Protein AF-A0AAE3R8H2-F1 (afdb_monomer_lite)

Foldseek 3Di:
DDPDDDPDPLVPDPCVPPALDPDHDLLAFPVLRSVLVVLLVVLQVCQPVVNDPLNVDDQPPQDPCQLFWLDGDAFAADFPDPPDVVLVDFDWIFTQDPVQRVDPVSSVVLSVQCVVCLVCVVPPVVVNCVSCPVRDDPRRNPIDRPPDRPDDDDDDPDALVVLVVQLVVLVVVVVVLCVDPVSVVLVVVCSVQVSPPCSPVSCVVVVPDDDPVSVVSVVCCVVRRVVSNSVSSSVNSCCVSPVPDDPDVVVCVSSRHHYDPVRD

Secondary structure (DSSP, 8-state):
----S----TTS---SS--SSSS--TTS-HHHHHHHHHHHHHHHHHGGGT--GGGG----------S-BSSPPPPPEE-S-TT-HHHH---EE-BPPHHHHT-HHHHHHHHHHHHHHTTHHHH-HHHHHHHHGGG--TTTTS-EE--------------HHHHHHHHHHHHHHHHHHHHSHHHHHHHHHHHHHTSSTTHHHHHHHHT----HHHHHHHHHHIIIIIHHHHHHHHHHHHHHH-TT----HHHHHHTT-EE-TTT-

Sequence (264 aa):
MSRVIAEVDLKTIDYKTAIPYKRKIQFLNKYESTNILLYGEYLRCLNPEKKSILDKYEKIEKKEDFYRFVYEGSSPKFHQSKDCEFLHSDYKNYKIPEKYRNDKNLTMKYRQLFKANVHLIDTNLELFKYKMGDFYDEDAIKPLHGGKNSGIIDIYNLSFQETENAINTILERYYALRINPLTRSYLDLFERFYSATNALKSLAHERVYLNREQNIFIEDFFTNIKSPIKKMLLSRQRMLFNPDLSFHDSVLLELGFSPCSKCF

Structure (mmCIF, N/CA/C/O backbone):
data_AF-A0AAE3R8H2-F1
#
_entry.id   AF-A0AAE3R8H2-F1
#
loop_
_atom_site.group_PDB
_atom_site.id
_atom_site.type_symbol
_atom_site.label_atom_id
_atom_site.label_alt_id
_atom_site.label_comp_id
_atom_site.label_asym_id
_atom_site.label_entity_id
_atom_site.label_seq_id
_atom_site.pdbx_PDB_ins_code
_atom_site.Cartn_x
_atom_site.Cartn_y
_atom_site.Cartn_z
_atom_site.occupancy
_atom_site.B_iso_or_equiv
_atom_site.auth_seq_id
_atom_site.auth_comp_id
_atom_site.auth_asym_id
_atom_site.auth_atom_id
_atom_site.pdbx_PDB_model_num
ATOM 1 N N . MET A 1 1 ? 7.923 -18.161 21.642 1.00 37.12 1 MET A N 1
ATOM 2 C CA . MET A 1 1 ? 9.202 -18.394 20.942 1.00 37.12 1 MET A CA 1
ATOM 3 C C . MET A 1 1 ? 8.897 -19.233 19.717 1.00 37.12 1 MET A C 1
ATOM 5 O O . MET A 1 1 ? 8.657 -20.416 19.884 1.00 37.12 1 MET A O 1
ATOM 9 N N . SER A 1 2 ? 8.918 -18.614 18.539 1.00 24.73 2 SER A N 1
ATOM 10 C CA . SER A 1 2 ? 9.025 -19.271 17.229 1.00 24.73 2 SER A CA 1
ATOM 11 C C . SER A 1 2 ? 9.763 -18.254 16.362 1.00 24.73 2 SER A C 1
ATOM 13 O O . SER A 1 2 ? 9.195 -17.255 15.933 1.00 24.73 2 SER A O 1
ATOM 15 N N . ARG A 1 3 ? 11.092 -18.367 16.302 1.00 26.92 3 ARG A N 1
ATOM 16 C CA . ARG A 1 3 ? 11.941 -17.457 15.526 1.00 26.92 3 ARG A CA 1
ATOM 17 C C . ARG A 1 3 ? 12.064 -18.045 14.124 1.00 26.92 3 ARG A C 1
ATOM 19 O O . ARG A 1 3 ? 12.471 -19.191 14.005 1.00 26.92 3 ARG A O 1
ATOM 26 N N . VAL A 1 4 ? 11.670 -17.243 13.132 1.00 28.94 4 VAL A N 1
ATOM 27 C CA . VAL A 1 4 ? 11.940 -17.326 11.684 1.00 28.94 4 VAL A CA 1
ATOM 28 C C . VAL A 1 4 ? 12.626 -18.625 11.239 1.00 28.94 4 VAL A C 1
ATOM 30 O O . VAL A 1 4 ? 13.827 -18.808 11.431 1.00 28.94 4 VAL A O 1
ATOM 33 N N . ILE A 1 5 ? 11.856 -19.513 10.608 1.00 32.81 5 ILE A N 1
ATOM 34 C CA . ILE A 1 5 ? 12.364 -20.748 10.008 1.00 32.81 5 ILE A CA 1
ATOM 35 C C . ILE A 1 5 ? 12.908 -20.407 8.613 1.00 32.81 5 ILE A C 1
ATOM 37 O O . ILE A 1 5 ? 12.145 -20.060 7.714 1.00 32.81 5 ILE A O 1
ATOM 41 N N . ALA A 1 6 ? 14.227 -20.558 8.471 1.00 32.06 6 ALA A N 1
ATOM 42 C CA . ALA A 1 6 ? 15.092 -20.302 7.313 1.00 32.06 6 ALA A CA 1
ATOM 43 C C . ALA A 1 6 ? 15.686 -18.881 7.215 1.00 32.06 6 ALA A C 1
ATOM 45 O O . ALA A 1 6 ? 15.143 -17.977 6.584 1.00 32.06 6 ALA A O 1
ATOM 46 N N . GLU A 1 7 ? 16.894 -18.735 7.764 1.00 36.12 7 GLU A N 1
ATOM 47 C CA . GLU A 1 7 ? 17.883 -17.786 7.256 1.00 36.12 7 GLU A CA 1
ATOM 48 C C . GLU A 1 7 ? 18.436 -18.368 5.945 1.00 36.12 7 GLU A C 1
ATOM 50 O O . GLU A 1 7 ? 19.204 -19.328 5.946 1.00 36.12 7 GLU A O 1
ATOM 55 N N . VAL A 1 8 ? 17.979 -17.851 4.801 1.00 37.78 8 VAL A N 1
ATOM 56 C CA . VAL A 1 8 ? 18.628 -18.151 3.519 1.00 37.78 8 VAL A CA 1
ATOM 57 C C . VAL A 1 8 ? 19.938 -17.374 3.513 1.00 37.78 8 VAL A C 1
ATOM 59 O O . VAL A 1 8 ? 19.907 -16.143 3.534 1.00 37.78 8 VAL A O 1
ATOM 62 N N . ASP A 1 9 ? 21.082 -18.060 3.478 1.00 40.72 9 ASP A N 1
ATOM 63 C CA . ASP A 1 9 ? 22.371 -17.388 3.302 1.00 40.72 9 ASP A CA 1
ATOM 64 C C . ASP A 1 9 ? 22.475 -16.846 1.869 1.00 40.72 9 ASP A C 1
ATOM 66 O O . ASP A 1 9 ? 22.980 -17.489 0.943 1.00 40.72 9 ASP A O 1
ATOM 70 N N . LEU A 1 10 ? 21.969 -15.623 1.697 1.00 43.12 10 LEU A N 1
ATOM 71 C CA . LEU A 1 10 ? 21.938 -14.873 0.443 1.00 43.12 10 LEU A CA 1
ATOM 72 C C . LEU A 1 10 ? 23.336 -14.663 -0.162 1.00 43.12 10 LEU A C 1
ATOM 74 O O . LEU A 1 10 ? 23.432 -14.274 -1.327 1.00 43.12 10 LEU A O 1
ATOM 78 N N . LYS A 1 11 ? 24.415 -14.890 0.604 1.00 42.03 11 LYS A N 1
ATOM 79 C CA . LYS A 1 11 ? 25.802 -14.737 0.140 1.00 42.03 11 LYS A CA 1
ATOM 80 C C . LYS A 1 11 ? 26.271 -15.907 -0.722 1.00 42.03 11 LYS A C 1
ATOM 82 O O . LYS A 1 11 ? 27.259 -15.754 -1.436 1.00 42.03 11 LYS A O 1
ATOM 87 N N . THR A 1 12 ? 25.582 -17.047 -0.664 1.00 39.75 12 THR A N 1
ATOM 88 C CA . THR A 1 12 ? 25.973 -18.271 -1.384 1.00 39.75 12 THR A CA 1
ATOM 89 C C . THR A 1 12 ? 25.441 -18.343 -2.815 1.00 39.75 12 THR A C 1
ATOM 91 O O . THR A 1 12 ? 25.927 -19.151 -3.603 1.00 39.75 12 THR A O 1
ATOM 94 N N . ILE A 1 13 ? 24.477 -17.493 -3.186 1.00 46.22 13 ILE A N 1
ATOM 95 C CA . ILE A 1 13 ? 23.862 -17.541 -4.514 1.00 46.22 13 ILE A CA 1
ATOM 96 C C . ILE A 1 13 ? 24.542 -16.527 -5.440 1.00 46.22 13 ILE A C 1
ATOM 98 O O . ILE A 1 13 ? 24.376 -15.310 -5.301 1.00 46.22 13 ILE A O 1
ATOM 102 N N . ASP A 1 14 ? 25.322 -17.030 -6.401 1.00 48.41 14 ASP A N 1
ATOM 103 C CA . ASP A 1 14 ? 26.023 -16.204 -7.385 1.00 48.41 14 ASP A CA 1
ATOM 104 C C . ASP A 1 14 ? 25.066 -15.667 -8.463 1.00 48.41 14 ASP A C 1
ATOM 106 O O . ASP A 1 14 ? 24.961 -16.180 -9.575 1.00 48.41 14 ASP A O 1
ATOM 110 N N . TYR A 1 15 ? 24.353 -14.588 -8.136 1.00 53.44 15 TYR A N 1
ATOM 111 C CA . TYR A 1 15 ? 23.498 -13.865 -9.084 1.00 53.44 15 TYR A CA 1
ATOM 112 C C . TYR A 1 15 ? 24.264 -12.896 -9.997 1.00 53.44 15 TYR A C 1
ATOM 114 O O . TYR A 1 15 ? 23.633 -12.040 -10.621 1.00 53.44 15 TYR A O 1
ATOM 122 N N . LYS A 1 16 ? 25.605 -12.943 -10.080 1.00 50.81 16 LYS A N 1
ATOM 123 C CA . LYS A 1 16 ? 26.375 -11.918 -10.818 1.00 50.81 16 LYS A CA 1
ATOM 124 C C . LYS A 1 16 ? 25.973 -11.784 -12.293 1.00 50.81 16 LYS A C 1
ATOM 126 O O . LYS A 1 16 ? 26.160 -10.707 -12.855 1.00 50.81 16 LYS A O 1
ATOM 131 N N . THR A 1 17 ? 25.392 -12.824 -12.894 1.00 54.34 17 THR A N 1
ATOM 132 C CA . THR A 1 17 ? 24.953 -12.848 -14.301 1.00 54.34 17 THR A CA 1
ATOM 133 C C . THR A 1 17 ? 23.450 -13.076 -14.492 1.00 54.34 17 THR A C 1
ATOM 135 O O . THR A 1 17 ? 22.951 -12.932 -15.608 1.00 54.34 17 THR A O 1
ATOM 138 N N . ALA A 1 18 ? 22.706 -13.392 -13.428 1.00 65.62 18 ALA A N 1
ATOM 139 C CA . ALA A 1 18 ? 21.282 -13.687 -13.520 1.00 65.62 18 ALA A CA 1
ATOM 140 C C . ALA A 1 18 ? 20.465 -12.401 -13.711 1.00 65.62 18 ALA A C 1
ATOM 142 O O . ALA A 1 18 ? 20.601 -11.429 -12.965 1.00 65.62 18 ALA A O 1
ATOM 143 N N . ILE A 1 19 ? 19.585 -12.406 -14.711 1.00 75.06 19 ILE A N 1
ATOM 144 C CA . ILE A 1 19 ? 18.643 -11.319 -14.982 1.00 75.06 19 ILE A CA 1
ATOM 145 C C . ILE A 1 19 ? 17.213 -11.803 -14.714 1.00 75.06 19 ILE A C 1
ATOM 147 O O . ILE A 1 19 ? 16.865 -12.921 -15.088 1.00 75.06 19 ILE A O 1
ATOM 151 N N . PRO A 1 20 ? 16.352 -10.979 -14.088 1.00 80.25 20 PRO A N 1
ATOM 152 C CA . PRO A 1 20 ? 14.999 -11.393 -13.698 1.00 80.25 20 PRO A CA 1
ATOM 153 C C . PRO A 1 20 ? 14.049 -11.605 -14.890 1.00 80.25 20 PRO A C 1
ATOM 155 O O . PRO A 1 20 ? 12.921 -12.064 -14.710 1.00 80.25 20 PRO A O 1
ATOM 158 N N . TYR A 1 21 ? 14.482 -11.246 -16.102 1.00 87.81 21 TYR A N 1
ATOM 159 C CA . TYR A 1 21 ? 13.694 -11.294 -17.328 1.00 87.81 21 TYR A CA 1
ATOM 160 C C . TYR A 1 21 ? 14.565 -11.628 -18.544 1.00 87.81 21 TYR A C 1
ATOM 162 O O . TYR A 1 21 ? 15.787 -11.598 -18.448 1.00 87.81 21 TYR A O 1
ATOM 170 N N . LYS A 1 22 ? 13.941 -11.872 -19.707 1.00 87.00 22 LYS A N 1
ATOM 171 C CA . LYS A 1 22 ? 14.598 -12.230 -20.986 1.00 87.00 22 LYS A CA 1
ATOM 172 C C . LYS A 1 22 ? 15.730 -11.275 -21.407 1.00 87.00 22 LYS A C 1
ATOM 174 O O . LYS A 1 22 ? 16.593 -11.650 -22.189 1.00 87.00 22 LYS A O 1
ATOM 179 N N . ARG A 1 23 ? 15.714 -10.035 -20.907 1.00 87.06 23 ARG A N 1
ATOM 180 C CA . ARG A 1 23 ? 16.728 -8.997 -21.134 1.00 87.06 23 ARG A CA 1
ATOM 181 C C . ARG A 1 23 ? 16.954 -8.170 -19.870 1.00 87.06 23 ARG A C 1
ATOM 183 O O . ARG A 1 23 ? 16.063 -8.064 -19.027 1.00 87.06 23 ARG A O 1
ATOM 190 N N . LYS A 1 24 ? 18.130 -7.543 -19.762 1.00 85.62 24 LYS A N 1
ATOM 191 C CA . LYS A 1 24 ? 18.456 -6.614 -18.671 1.00 85.62 24 LYS A CA 1
ATOM 192 C C . LYS A 1 24 ? 17.519 -5.402 -18.705 1.00 85.62 24 LYS A C 1
ATOM 194 O O . LYS A 1 24 ? 17.418 -4.722 -19.724 1.00 85.62 24 LYS A O 1
ATOM 199 N N . ILE A 1 25 ? 16.883 -5.108 -17.574 1.00 89.19 25 ILE A N 1
ATOM 200 C CA . ILE A 1 25 ? 16.027 -3.931 -17.391 1.00 89.19 25 ILE A CA 1
ATOM 201 C C . ILE A 1 25 ? 16.858 -2.855 -16.691 1.00 89.19 25 ILE A C 1
ATOM 203 O O . ILE A 1 25 ? 17.244 -3.023 -15.538 1.00 89.19 25 ILE A O 1
ATOM 207 N N . GLN A 1 26 ? 17.175 -1.776 -17.409 1.00 84.81 26 GLN A N 1
ATOM 208 C CA . GLN A 1 26 ? 18.201 -0.801 -17.010 1.00 84.81 26 GLN A CA 1
ATOM 209 C C . GLN A 1 26 ? 17.870 -0.047 -15.713 1.00 84.81 26 GLN A C 1
ATOM 211 O O . GLN A 1 26 ? 18.759 0.175 -14.898 1.00 84.81 26 GLN A O 1
ATOM 216 N N . PHE A 1 27 ? 16.597 0.274 -15.485 1.00 86.56 27 PHE A N 1
ATOM 217 C CA . PHE A 1 27 ? 16.151 1.032 -14.312 1.00 86.56 27 PHE A CA 1
ATOM 218 C C . PHE A 1 27 ? 15.973 0.195 -13.031 1.00 86.56 27 PHE A C 1
ATOM 220 O O . PHE A 1 27 ? 15.644 0.754 -11.975 1.00 86.56 27 PHE A O 1
ATOM 227 N N . LEU A 1 28 ? 16.133 -1.134 -13.097 1.00 86.25 28 LEU A N 1
ATOM 228 C CA . LEU A 1 28 ? 16.153 -1.988 -11.908 1.00 86.25 28 LEU A CA 1
ATOM 229 C C . LEU A 1 28 ? 17.567 -2.013 -11.340 1.00 86.25 28 LEU A C 1
ATOM 231 O O . LEU A 1 28 ? 18.518 -2.400 -12.021 1.00 86.25 28 LEU A O 1
ATOM 235 N N . ASN A 1 29 ? 17.709 -1.628 -10.073 1.00 79.38 29 ASN A N 1
ATOM 236 C CA . ASN A 1 29 ? 19.008 -1.722 -9.420 1.00 79.38 29 ASN A CA 1
ATOM 237 C C . ASN A 1 29 ? 19.347 -3.193 -9.092 1.00 79.38 29 ASN A C 1
ATOM 239 O O . ASN A 1 29 ? 18.516 -4.104 -9.215 1.00 79.38 29 ASN A O 1
ATOM 243 N N . LYS A 1 30 ? 20.594 -3.432 -8.664 1.00 77.06 30 LYS A N 1
ATOM 244 C CA . LYS A 1 30 ? 21.063 -4.776 -8.300 1.00 77.06 30 LYS A CA 1
ATOM 245 C C . LYS A 1 30 ? 20.198 -5.395 -7.199 1.00 77.06 30 LYS A C 1
ATOM 247 O O . LYS A 1 30 ? 19.786 -6.536 -7.338 1.00 77.06 30 LYS A O 1
ATOM 252 N N . TYR A 1 31 ? 19.882 -4.633 -6.155 1.00 78.62 31 TYR A N 1
ATOM 253 C CA . TYR A 1 31 ? 19.075 -5.098 -5.026 1.00 78.62 31 TYR A CA 1
ATOM 254 C C . TYR A 1 31 ? 17.667 -5.547 -5.452 1.00 78.62 31 TYR A C 1
ATOM 256 O O . TYR A 1 31 ? 17.221 -6.627 -5.085 1.00 78.62 31 TYR A O 1
ATOM 264 N N . GLU A 1 32 ? 16.983 -4.760 -6.281 1.00 84.25 32 GLU A N 1
ATOM 265 C CA . GLU A 1 32 ? 15.655 -5.070 -6.813 1.00 84.25 32 GLU A CA 1
ATOM 266 C C . GLU A 1 32 ? 15.681 -6.318 -7.691 1.00 84.25 32 GLU A C 1
ATOM 268 O O . GLU A 1 32 ? 14.826 -7.189 -7.540 1.00 84.25 32 GLU A O 1
ATOM 273 N N . SER A 1 33 ? 16.676 -6.423 -8.574 1.00 83.94 33 SER A N 1
ATOM 274 C CA . SER A 1 33 ? 16.854 -7.597 -9.433 1.00 83.94 33 SER A CA 1
ATOM 275 C C . SER A 1 33 ? 17.135 -8.852 -8.604 1.00 83.94 33 SER A C 1
ATOM 277 O O . SER A 1 33 ? 16.502 -9.883 -8.820 1.00 83.94 33 SER A O 1
ATOM 279 N N . THR A 1 34 ? 18.022 -8.750 -7.610 1.00 78.06 34 THR A N 1
ATOM 280 C CA . THR A 1 34 ? 18.338 -9.841 -6.681 1.00 78.06 34 THR A CA 1
ATOM 281 C C . THR A 1 34 ? 17.116 -10.257 -5.866 1.00 78.06 34 THR A C 1
ATOM 283 O O . THR A 1 34 ? 16.855 -11.447 -5.769 1.00 78.06 34 THR A O 1
ATOM 286 N N . ASN A 1 35 ? 16.314 -9.322 -5.351 1.00 80.19 35 ASN A N 1
ATOM 287 C CA . ASN A 1 35 ? 15.092 -9.654 -4.611 1.00 80.19 35 ASN A CA 1
ATOM 288 C C . ASN A 1 35 ? 14.067 -10.412 -5.463 1.00 80.19 35 ASN A C 1
ATOM 290 O O . ASN A 1 35 ? 13.429 -11.337 -4.969 1.00 80.19 35 ASN A O 1
ATOM 294 N N . ILE A 1 36 ? 13.907 -10.041 -6.737 1.00 87.19 36 ILE A N 1
ATOM 295 C CA . ILE A 1 36 ? 13.004 -10.753 -7.654 1.00 87.19 36 ILE A CA 1
ATOM 296 C C . ILE A 1 36 ? 13.494 -12.188 -7.887 1.00 87.19 36 ILE A C 1
ATOM 298 O O . ILE A 1 36 ? 12.693 -13.119 -7.875 1.00 87.19 36 ILE A O 1
ATOM 302 N N . LEU A 1 37 ? 14.800 -12.374 -8.081 1.00 82.50 37 LEU A N 1
ATOM 303 C CA . LEU A 1 37 ? 15.392 -13.699 -8.275 1.00 82.50 37 LEU A CA 1
ATOM 304 C C . LEU A 1 37 ? 15.306 -14.552 -7.006 1.00 82.50 37 LEU A C 1
ATOM 306 O O . LEU A 1 37 ? 14.909 -15.709 -7.079 1.00 82.50 37 LEU A O 1
ATOM 310 N N . LEU A 1 38 ? 15.580 -13.960 -5.842 1.00 76.69 38 LEU A N 1
ATOM 311 C CA . LEU A 1 38 ? 15.436 -14.613 -4.542 1.00 76.69 38 LEU A CA 1
ATOM 312 C C . LEU A 1 38 ? 14.007 -15.058 -4.268 1.00 76.69 38 LEU A C 1
ATOM 314 O O . LEU A 1 38 ? 13.802 -16.133 -3.716 1.00 76.69 38 LEU A O 1
ATOM 318 N N . TYR A 1 39 ? 13.024 -14.256 -4.671 1.00 81.19 39 TYR A N 1
ATOM 319 C CA . TYR A 1 39 ? 11.628 -14.658 -4.604 1.00 81.19 39 TYR A CA 1
ATOM 320 C C . TYR A 1 39 ? 11.358 -15.897 -5.472 1.00 81.19 39 TYR A C 1
ATOM 322 O O . TYR A 1 39 ? 10.710 -16.832 -5.010 1.00 81.19 39 TYR A O 1
ATOM 330 N N . GLY A 1 40 ? 11.902 -15.948 -6.692 1.00 77.94 40 GLY A N 1
ATOM 331 C CA . GLY A 1 40 ? 11.826 -17.134 -7.551 1.00 77.94 40 GLY A CA 1
ATOM 332 C C . GLY A 1 40 ? 12.490 -18.366 -6.930 1.00 77.94 40 GLY A C 1
ATOM 333 O O . GLY A 1 40 ? 11.877 -19.427 -6.875 1.00 77.94 40 GLY A O 1
ATOM 334 N N . GLU A 1 41 ? 13.697 -18.221 -6.384 1.00 72.81 41 GLU A N 1
ATOM 335 C CA . GLU A 1 41 ? 14.402 -19.307 -5.691 1.00 72.81 41 GLU A CA 1
ATOM 336 C C . GLU A 1 41 ? 13.655 -19.792 -4.447 1.00 72.81 41 GLU A C 1
ATOM 338 O O . GLU A 1 41 ? 13.533 -20.993 -4.222 1.00 72.81 41 GLU A O 1
ATOM 343 N N . TYR A 1 42 ? 13.088 -18.874 -3.665 1.00 73.19 42 TYR A N 1
ATOM 344 C CA . TYR A 1 42 ? 12.229 -19.219 -2.537 1.00 73.19 42 TYR A CA 1
ATOM 345 C C . TYR A 1 42 ? 11.043 -20.077 -2.993 1.00 73.19 42 TYR A C 1
ATOM 347 O O . TYR A 1 42 ? 10.815 -21.150 -2.437 1.00 73.19 42 TYR A O 1
ATOM 355 N N . LEU A 1 43 ? 10.340 -19.655 -4.048 1.00 71.81 43 LEU A N 1
ATOM 356 C CA . LEU A 1 43 ? 9.228 -20.405 -4.634 1.00 71.81 43 LEU A CA 1
ATOM 357 C C . LEU A 1 43 ? 9.665 -21.772 -5.176 1.00 71.81 43 LEU A C 1
ATOM 359 O O . LEU A 1 43 ? 8.965 -22.761 -4.960 1.00 71.81 43 LEU A O 1
ATOM 363 N N . ARG A 1 44 ? 10.828 -21.842 -5.832 1.00 67.75 44 ARG A N 1
ATOM 364 C CA . ARG A 1 44 ? 11.432 -23.088 -6.322 1.00 67.75 44 ARG A CA 1
ATOM 365 C C . ARG A 1 44 ? 11.727 -24.053 -5.177 1.00 67.75 44 ARG A C 1
ATOM 367 O O . ARG A 1 44 ? 11.445 -25.236 -5.310 1.00 67.75 44 ARG A O 1
ATOM 374 N N . CYS A 1 45 ? 12.245 -23.556 -4.055 1.00 62.81 45 CYS A N 1
ATOM 375 C CA . CYS A 1 45 ? 12.547 -24.339 -2.854 1.00 62.81 45 CYS A CA 1
ATOM 376 C C . CYS A 1 45 ? 11.303 -24.762 -2.053 1.00 62.81 45 CYS A C 1
ATOM 378 O O . CYS A 1 45 ? 11.410 -25.652 -1.212 1.00 62.81 45 CYS A O 1
ATOM 380 N N . LEU A 1 46 ? 10.129 -24.164 -2.289 1.00 62.38 46 LEU A N 1
ATOM 381 C CA . LEU A 1 46 ? 8.849 -24.685 -1.781 1.00 62.38 46 LEU A CA 1
ATOM 382 C C . LEU A 1 46 ? 8.344 -25.886 -2.594 1.00 62.38 46 LEU A C 1
ATOM 384 O O . LEU A 1 46 ? 7.659 -26.756 -2.061 1.00 62.38 46 LEU A O 1
ATOM 388 N N . ASN A 1 47 ? 8.732 -25.964 -3.865 1.00 59.59 47 ASN A N 1
ATOM 389 C CA . ASN A 1 47 ? 8.257 -26.967 -4.810 1.00 59.59 47 ASN A CA 1
ATOM 390 C C . ASN A 1 47 ? 8.837 -28.409 -4.669 1.00 59.59 47 ASN A C 1
ATOM 392 O O . ASN A 1 47 ? 8.190 -29.326 -5.168 1.00 59.59 47 ASN A O 1
ATOM 396 N N . PRO A 1 48 ? 9.957 -28.733 -3.973 1.00 52.62 48 PRO A N 1
ATOM 397 C CA . PRO A 1 48 ? 10.465 -30.113 -3.957 1.00 52.62 48 PRO A CA 1
ATOM 398 C C . PRO A 1 48 ? 9.550 -31.122 -3.242 1.00 52.62 48 PRO A C 1
ATOM 400 O O . PRO A 1 48 ? 9.656 -32.315 -3.498 1.00 52.62 48 PRO A O 1
ATOM 403 N N . GLU A 1 49 ? 8.638 -30.664 -2.376 1.00 52.06 49 GLU A N 1
ATOM 404 C CA . GLU A 1 49 ? 7.714 -31.533 -1.623 1.00 52.06 49 GLU A CA 1
ATOM 405 C C . GLU A 1 49 ? 6.226 -31.196 -1.836 1.00 52.06 49 GLU A C 1
ATOM 407 O O . GLU A 1 49 ? 5.382 -31.700 -1.100 1.00 52.06 49 GLU A O 1
ATOM 412 N N . LYS A 1 50 ? 5.876 -30.332 -2.806 1.00 50.47 50 LYS A N 1
ATOM 413 C CA . LYS A 1 50 ?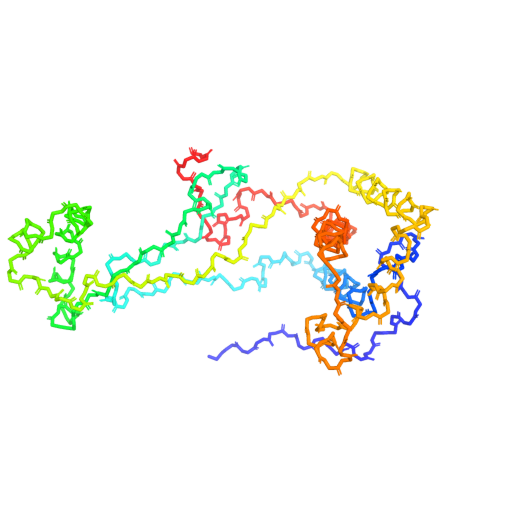 4.521 -29.742 -2.928 1.00 50.47 50 LYS A CA 1
ATOM 414 C C . LYS A 1 50 ? 4.009 -29.097 -1.629 1.00 50.47 50 LYS A C 1
ATOM 416 O O . LYS A 1 50 ? 2.801 -29.013 -1.422 1.00 50.47 50 LYS A O 1
ATOM 421 N N . LYS A 1 51 ? 4.908 -28.641 -0.750 1.00 46.75 51 LYS A N 1
ATOM 422 C CA . LYS A 1 51 ? 4.497 -27.900 0.442 1.00 46.75 51 LYS A CA 1
ATOM 423 C C . LYS A 1 51 ? 3.993 -26.539 -0.012 1.00 46.75 51 LYS A C 1
ATOM 425 O O . LYS A 1 51 ? 4.756 -25.730 -0.546 1.00 46.75 51 LYS A O 1
ATOM 430 N N . SER A 1 52 ? 2.696 -26.323 0.144 1.00 48.53 52 SER A N 1
ATOM 431 C CA . SER A 1 52 ? 2.042 -25.075 -0.220 1.00 48.53 52 SER A CA 1
ATOM 432 C C . SER A 1 52 ? 2.668 -23.926 0.573 1.00 48.53 52 SER A C 1
ATOM 434 O O . SER A 1 52 ? 3.114 -24.110 1.706 1.00 48.53 52 SER A O 1
ATOM 436 N N . ILE A 1 53 ? 2.666 -22.706 0.022 1.00 51.31 53 ILE A N 1
ATOM 437 C CA . ILE A 1 53 ? 2.971 -21.487 0.798 1.00 51.31 53 ILE A CA 1
ATOM 438 C C . ILE A 1 53 ? 2.132 -21.435 2.091 1.00 51.31 53 ILE A C 1
ATOM 440 O O . ILE A 1 53 ? 2.592 -20.922 3.108 1.00 51.31 53 ILE A O 1
ATOM 444 N N . LEU A 1 54 ? 0.937 -22.036 2.058 1.00 49.88 54 LEU A N 1
ATOM 445 C CA . LEU A 1 54 ? 0.027 -22.188 3.188 1.00 49.88 54 LEU A CA 1
ATOM 446 C C . LEU A 1 54 ? 0.624 -23.019 4.329 1.00 49.88 54 LEU A C 1
ATOM 448 O O . LEU A 1 54 ? 0.424 -22.668 5.485 1.00 49.88 54 LEU A O 1
ATOM 452 N N . ASP A 1 55 ? 1.433 -24.039 4.030 1.00 52.53 55 ASP A N 1
ATOM 453 C CA . ASP A 1 55 ? 2.041 -24.915 5.044 1.00 52.53 55 ASP A CA 1
ATOM 454 C C . ASP A 1 55 ? 3.105 -24.191 5.881 1.00 52.53 55 ASP A C 1
ATOM 456 O O . ASP A 1 55 ? 3.478 -24.643 6.963 1.00 52.53 55 ASP A O 1
ATOM 460 N N . LYS A 1 56 ? 3.623 -23.066 5.372 1.00 51.88 56 LYS A N 1
ATOM 461 C CA . LYS A 1 56 ? 4.582 -22.199 6.074 1.00 51.88 56 LYS A CA 1
ATOM 462 C C . LYS A 1 56 ? 3.961 -20.890 6.549 1.00 51.88 56 LYS A C 1
ATOM 464 O O . LYS A 1 56 ? 4.658 -20.086 7.168 1.00 51.88 56 LYS A O 1
ATOM 469 N N . TYR A 1 57 ? 2.694 -20.641 6.228 1.00 51.75 57 TYR A N 1
ATOM 470 C CA . TYR A 1 57 ? 2.023 -19.419 6.628 1.00 51.75 57 TYR A CA 1
ATOM 471 C C . TYR A 1 57 ? 1.558 -19.544 8.078 1.00 51.75 57 TYR A C 1
ATOM 473 O O . TYR A 1 57 ? 0.639 -20.296 8.392 1.00 51.75 57 TYR A O 1
ATOM 481 N N . GLU A 1 58 ? 2.170 -18.771 8.974 1.00 54.00 58 GLU A N 1
ATOM 482 C CA . GLU A 1 58 ? 1.604 -18.564 10.302 1.00 54.00 58 GLU A CA 1
ATOM 483 C C . GLU A 1 58 ? 0.395 -17.642 10.161 1.00 54.00 58 GLU A C 1
ATOM 485 O O . GLU A 1 58 ? 0.526 -16.447 9.873 1.00 54.00 58 GLU A O 1
ATOM 490 N N . LYS A 1 59 ? -0.801 -18.212 10.339 1.00 56.03 59 LYS A N 1
ATOM 491 C CA . LYS A 1 59 ? -2.034 -17.433 10.346 1.00 56.03 59 LYS A CA 1
ATOM 492 C C . LYS A 1 59 ? -1.909 -16.332 11.387 1.00 56.03 59 LYS A C 1
ATOM 494 O O . LYS A 1 59 ? -1.592 -16.601 12.543 1.00 56.03 59 LYS A O 1
ATOM 499 N N . ILE A 1 60 ? -2.186 -15.092 10.985 1.00 57.19 60 ILE A N 1
ATOM 500 C CA . ILE A 1 60 ? -2.315 -14.002 11.947 1.00 57.19 60 ILE A CA 1
ATOM 501 C C . ILE A 1 60 ? -3.547 -14.324 12.783 1.00 57.19 60 ILE A C 1
ATOM 503 O O . ILE A 1 60 ? -4.684 -14.119 12.351 1.00 57.19 60 ILE A O 1
ATOM 507 N N . GLU A 1 61 ? -3.322 -14.881 13.968 1.00 59.56 61 GLU A N 1
ATOM 508 C CA . GLU A 1 61 ? -4.398 -15.114 14.910 1.00 59.56 61 GLU A CA 1
ATOM 509 C C . GLU A 1 61 ? -5.050 -13.777 15.242 1.00 59.56 61 GLU A C 1
ATOM 511 O O . GLU A 1 61 ? -4.387 -12.748 15.440 1.00 59.56 61 GLU A O 1
ATOM 516 N N . LYS A 1 62 ? -6.384 -13.785 15.277 1.00 61.78 62 LYS A N 1
ATOM 517 C CA . LYS A 1 62 ? -7.132 -12.628 15.739 1.00 61.78 62 LYS A CA 1
ATOM 518 C C . LYS A 1 62 ? -6.677 -12.358 17.168 1.00 61.78 62 LYS A C 1
ATOM 520 O O . LYS A 1 62 ? -6.917 -13.178 18.048 1.00 61.78 62 LYS A O 1
ATOM 525 N N . LYS A 1 63 ? -6.011 -11.219 17.382 1.00 64.31 63 LYS A N 1
ATOM 526 C CA . LYS A 1 63 ? -5.598 -10.806 18.724 1.00 64.31 63 LYS A CA 1
ATOM 527 C C . LYS A 1 63 ? -6.818 -10.826 19.638 1.00 64.31 63 LYS A C 1
ATOM 529 O O . LYS A 1 63 ? -7.885 -10.344 19.247 1.00 64.31 63 LYS A O 1
ATOM 534 N N . GLU A 1 64 ? -6.646 -11.391 20.828 1.00 70.12 64 GLU A N 1
ATOM 535 C CA . GLU A 1 64 ? -7.666 -11.320 21.865 1.00 70.12 64 GLU A CA 1
ATOM 536 C C . GLU A 1 64 ? -8.046 -9.858 22.127 1.00 70.12 64 GLU A C 1
ATOM 538 O O . GLU A 1 64 ? -7.227 -8.941 22.012 1.00 70.12 64 GLU A O 1
ATOM 543 N N . ASP A 1 65 ? -9.323 -9.642 22.432 1.00 79.75 65 ASP A N 1
ATOM 544 C CA . ASP A 1 65 ? -9.859 -8.319 22.722 1.00 79.75 65 ASP A CA 1
ATOM 545 C C . ASP A 1 65 ? -9.269 -7.810 24.041 1.00 79.75 65 ASP A C 1
ATOM 547 O O . ASP A 1 65 ? -9.625 -8.274 25.123 1.00 79.75 65 ASP A O 1
ATOM 551 N N . PHE A 1 66 ? -8.356 -6.843 23.948 1.00 81.56 66 PHE A N 1
ATOM 552 C CA . PHE A 1 66 ? -7.737 -6.213 25.115 1.00 81.56 66 PHE A CA 1
ATOM 553 C C . PHE A 1 66 ? -8.591 -5.081 25.706 1.00 81.56 66 PHE A C 1
ATOM 555 O O . PHE A 1 66 ? -8.105 -4.350 26.573 1.00 81.56 66 PHE A O 1
ATOM 562 N N . TYR A 1 67 ? -9.819 -4.879 25.211 1.00 86.81 67 TYR A N 1
ATOM 563 C CA . TYR A 1 67 ? -10.779 -3.878 25.686 1.00 86.81 67 TYR A CA 1
ATOM 564 C C . TYR A 1 67 ? -10.250 -2.439 25.651 1.00 86.81 67 TYR A C 1
ATOM 566 O O . TYR A 1 67 ? -10.710 -1.559 26.376 1.00 86.81 67 TYR A O 1
ATOM 574 N N . ARG A 1 68 ? -9.255 -2.171 24.799 1.00 87.06 68 ARG A N 1
ATOM 575 C CA . ARG A 1 68 ? -8.596 -0.858 24.720 1.00 87.06 68 ARG A CA 1
ATOM 576 C C . ARG A 1 68 ? -9.361 0.118 23.841 1.00 87.06 68 ARG A C 1
ATOM 578 O O . ARG A 1 68 ? -9.263 1.327 24.066 1.00 87.06 68 ARG A O 1
ATOM 585 N N . PHE A 1 69 ? -10.101 -0.389 22.857 1.00 89.31 69 PHE A N 1
ATOM 586 C CA . PHE A 1 69 ? -10.687 0.426 21.804 1.00 89.31 69 PHE A CA 1
ATOM 587 C C . PHE A 1 69 ? -12.176 0.159 21.589 1.00 89.31 69 PHE A C 1
ATOM 589 O O . PHE A 1 69 ? -12.689 -0.935 21.842 1.00 89.31 69 PHE A O 1
ATOM 596 N N . VAL A 1 70 ? -12.885 1.184 21.109 1.00 89.62 70 VAL A N 1
ATOM 597 C CA . VAL A 1 70 ? -14.318 1.097 20.793 1.00 89.62 70 VAL A CA 1
ATOM 598 C C . VAL A 1 70 ? -14.563 0.135 19.630 1.00 89.62 70 VAL A C 1
ATOM 600 O O . VAL A 1 70 ? -15.477 -0.701 19.679 1.00 89.62 70 VAL A O 1
ATOM 603 N N . TYR A 1 71 ? -13.740 0.245 18.589 1.00 87.12 71 TYR A N 1
ATOM 604 C CA . TYR A 1 71 ? -13.740 -0.662 17.450 1.00 87.12 71 TYR A CA 1
ATOM 605 C C . TYR A 1 71 ? -12.573 -1.630 17.589 1.00 87.12 71 TYR A C 1
ATOM 607 O O . TYR A 1 71 ? -11.417 -1.235 17.485 1.00 87.12 71 TYR A O 1
ATOM 615 N N . GLU A 1 72 ? -12.863 -2.903 17.818 1.00 80.81 72 GLU A N 1
ATOM 616 C CA . GLU A 1 72 ? -11.817 -3.919 17.786 1.00 80.81 72 GLU A CA 1
ATOM 617 C C . GLU A 1 72 ? -11.362 -4.186 16.356 1.00 80.81 72 GLU A C 1
ATOM 619 O O . GLU A 1 72 ? -12.153 -4.096 15.411 1.00 80.81 72 GLU A O 1
ATOM 624 N N . GLY A 1 73 ? -10.079 -4.518 16.207 1.00 70.19 73 GLY A N 1
ATOM 625 C CA . GLY A 1 73 ? -9.528 -4.923 14.920 1.00 70.19 73 GLY A CA 1
ATOM 626 C C . GLY A 1 73 ? -10.286 -6.141 14.392 1.00 70.19 73 GLY A C 1
ATOM 627 O O . GLY A 1 73 ? -10.355 -7.181 15.051 1.00 70.19 73 GLY A O 1
ATOM 628 N N . SER A 1 74 ? -10.890 -6.012 13.212 1.00 70.00 74 SER A N 1
ATOM 629 C CA . SER A 1 74 ? -11.454 -7.155 12.501 1.00 70.00 74 SER A CA 1
ATOM 630 C C . SER A 1 74 ? -10.367 -7.875 11.712 1.00 70.00 74 SER A C 1
ATOM 632 O O . SER A 1 74 ? -9.275 -7.342 11.502 1.00 70.00 74 SER A O 1
ATOM 634 N N . SER A 1 75 ? -10.692 -9.069 11.217 1.00 73.00 75 SER A N 1
ATOM 635 C CA . SER A 1 75 ? -9.915 -9.678 10.143 1.00 73.00 75 SER A CA 1
ATOM 636 C 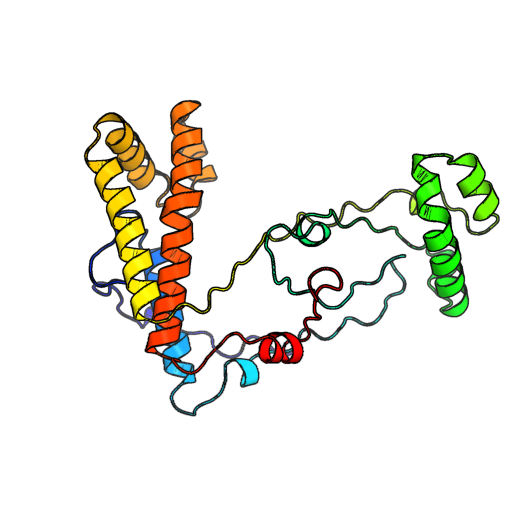C . SER A 1 75 ? -9.738 -8.678 8.991 1.00 73.00 75 SER A C 1
ATOM 638 O O . SER A 1 75 ? -10.687 -7.937 8.691 1.00 73.00 75 SER A O 1
ATOM 640 N N . PRO A 1 76 ? -8.560 -8.643 8.344 1.00 78.00 76 PRO A N 1
ATOM 641 C CA . PRO A 1 76 ? -8.361 -7.869 7.128 1.00 78.00 76 PRO A CA 1
ATOM 642 C C . PRO A 1 76 ? -9.418 -8.227 6.081 1.00 78.00 76 PRO A C 1
ATOM 644 O O . PRO A 1 76 ? -9.879 -9.372 6.016 1.00 78.00 76 PRO A O 1
ATOM 647 N N . LYS A 1 77 ? -9.817 -7.245 5.271 1.00 83.56 77 LYS A N 1
ATOM 648 C CA . LYS A 1 77 ? -10.800 -7.452 4.209 1.00 83.56 77 LYS A CA 1
ATOM 649 C C . LYS A 1 77 ? -10.128 -7.499 2.844 1.00 83.56 77 LYS A C 1
ATOM 651 O O . LYS A 1 77 ? -9.224 -6.708 2.589 1.00 83.56 77 LYS A O 1
ATOM 656 N N . PHE A 1 78 ? -10.571 -8.403 1.974 1.00 85.88 78 PHE A N 1
ATOM 657 C CA . PHE A 1 78 ? -10.207 -8.380 0.556 1.00 85.88 78 PHE A CA 1
ATOM 658 C C . PHE A 1 78 ? -11.330 -7.760 -0.278 1.00 85.88 78 PHE A C 1
ATOM 660 O O . PHE A 1 78 ? -12.508 -7.832 0.077 1.00 85.88 78 PHE A O 1
ATOM 667 N N . HIS A 1 79 ? -10.955 -7.103 -1.371 1.00 87.62 79 HIS A N 1
ATOM 668 C CA . HIS A 1 79 ? -11.851 -6.303 -2.200 1.00 87.62 79 HIS A CA 1
ATOM 669 C C . HIS A 1 79 ? -11.783 -6.783 -3.648 1.00 87.62 79 HIS A C 1
ATOM 671 O O . HIS A 1 79 ? -10.701 -7.080 -4.145 1.00 87.62 79 HIS A O 1
ATOM 677 N N . GLN A 1 80 ? -12.929 -6.808 -4.331 1.00 83.56 80 GLN A N 1
ATOM 678 C CA . GLN A 1 80 ? -12.989 -7.119 -5.762 1.00 83.56 80 GLN A CA 1
ATOM 679 C C . GLN A 1 80 ? -12.584 -5.917 -6.630 1.00 83.56 80 GLN A C 1
ATOM 681 O O . GLN A 1 80 ? -12.058 -6.085 -7.726 1.00 83.56 80 GLN A O 1
ATOM 686 N N . SER A 1 81 ? -12.831 -4.696 -6.140 1.00 82.19 81 SER A N 1
ATOM 687 C CA . SER A 1 81 ? -12.543 -3.456 -6.860 1.00 82.19 81 SER A CA 1
ATOM 688 C C . SER A 1 81 ? -11.626 -2.540 -6.059 1.00 82.19 81 SER A C 1
ATOM 690 O O . SER A 1 81 ? -11.853 -2.290 -4.871 1.00 82.19 81 SER A O 1
ATOM 692 N N . LYS A 1 82 ? -10.635 -1.981 -6.759 1.00 81.25 82 LYS A N 1
ATOM 693 C CA . LYS A 1 82 ? -9.733 -0.936 -6.261 1.00 81.25 82 LYS A CA 1
ATOM 694 C C . LYS A 1 82 ? -10.451 0.382 -5.953 1.00 81.25 82 LYS A C 1
ATOM 696 O O . LYS A 1 82 ? -9.905 1.205 -5.233 1.00 81.25 82 LYS A O 1
ATOM 701 N N . ASP A 1 83 ? -11.658 0.579 -6.480 1.00 85.25 83 ASP A N 1
ATOM 702 C CA . ASP A 1 83 ? -12.442 1.810 -6.318 1.00 85.25 83 ASP A CA 1
ATOM 703 C C . ASP A 1 83 ? -13.463 1.693 -5.169 1.00 85.25 83 ASP A C 1
ATOM 705 O O . ASP A 1 83 ? -14.333 2.543 -4.992 1.00 85.25 83 ASP A O 1
ATOM 709 N N . CYS A 1 84 ? -13.382 0.624 -4.368 1.00 86.25 84 CYS A N 1
ATOM 710 C CA . CYS A 1 84 ? -14.255 0.433 -3.218 1.00 86.25 84 CYS A CA 1
ATOM 711 C C . CYS A 1 84 ? -14.037 1.538 -2.174 1.00 86.25 84 CYS A C 1
ATOM 713 O O . CYS A 1 84 ? -12.930 1.719 -1.676 1.00 86.25 84 CYS A O 1
ATOM 715 N N . GLU A 1 85 ? -15.104 2.223 -1.761 1.00 86.12 85 GLU A N 1
ATOM 716 C CA . GLU A 1 85 ? -15.010 3.309 -0.773 1.00 86.12 85 GLU A CA 1
ATOM 717 C C . GLU A 1 85 ? -14.391 2.857 0.560 1.00 86.12 85 GLU A C 1
ATOM 719 O O . GLU A 1 85 ? -13.630 3.599 1.169 1.00 86.12 85 GLU A O 1
ATOM 724 N N . PHE A 1 86 ? -14.658 1.617 0.990 1.00 82.56 86 PHE A N 1
ATOM 725 C CA . PHE A 1 86 ? -14.106 1.061 2.229 1.00 82.56 86 PHE A CA 1
ATOM 726 C C . PHE A 1 86 ? -12.613 0.748 2.121 1.00 82.56 86 PHE A C 1
ATOM 728 O O . PHE A 1 86 ? -11.943 0.613 3.139 1.00 82.56 86 PHE A O 1
ATOM 735 N N . LEU A 1 87 ? -12.080 0.623 0.903 1.00 80.94 87 LEU A N 1
ATOM 736 C CA . LEU A 1 87 ? -10.645 0.463 0.682 1.00 80.94 87 LEU A CA 1
ATOM 737 C C . LEU A 1 87 ? -9.903 1.791 0.880 1.00 80.94 87 LEU A C 1
ATOM 739 O O . LEU A 1 87 ? -8.751 1.796 1.303 1.00 80.94 87 LEU A O 1
ATOM 743 N N . HIS A 1 88 ? -10.580 2.907 0.602 1.00 78.44 88 HIS A N 1
ATOM 744 C CA . HIS A 1 88 ? -10.043 4.266 0.726 1.00 78.44 88 HIS A CA 1
ATOM 745 C C . HIS A 1 88 ? -10.460 4.969 2.019 1.00 78.44 88 HIS A C 1
ATOM 747 O O . HIS A 1 88 ? -9.998 6.075 2.286 1.00 78.44 88 HIS A O 1
ATOM 753 N N . SER A 1 89 ? -11.331 4.358 2.823 1.00 74.88 89 SER A N 1
ATOM 754 C CA . SER A 1 89 ? -11.811 4.963 4.061 1.00 74.88 89 SER A CA 1
ATOM 755 C C . SER A 1 89 ? -10.715 4.994 5.120 1.00 74.88 89 SER A C 1
ATOM 757 O O . SER A 1 89 ? -10.116 3.962 5.434 1.00 74.88 89 SER A O 1
ATOM 759 N N . ASP A 1 90 ? -10.511 6.159 5.727 1.00 69.69 90 ASP A N 1
ATOM 760 C CA . ASP A 1 90 ? -9.636 6.282 6.884 1.00 69.69 90 ASP A CA 1
ATOM 761 C C . ASP A 1 90 ? -10.191 5.495 8.073 1.00 69.69 90 ASP A C 1
ATOM 763 O O . ASP A 1 90 ? -11.375 5.568 8.419 1.00 69.69 90 ASP A O 1
ATOM 767 N N . TYR A 1 91 ? -9.308 4.769 8.754 1.00 72.56 91 TYR A N 1
ATOM 768 C CA . TYR A 1 91 ? -9.661 4.090 9.989 1.00 72.56 91 TYR A CA 1
ATOM 769 C C . TYR A 1 91 ? -9.620 5.075 11.163 1.00 72.56 91 TYR A C 1
ATOM 771 O O . TYR A 1 91 ? -8.551 5.522 11.588 1.00 72.56 91 TYR A O 1
ATOM 779 N N . LYS A 1 92 ? -10.796 5.388 11.716 1.00 80.44 92 LYS A N 1
ATOM 780 C CA . LYS A 1 92 ? -10.942 6.137 12.970 1.00 80.44 92 LYS A CA 1
ATOM 781 C C . LYS A 1 92 ? -11.298 5.185 14.104 1.00 80.44 92 LYS A C 1
ATOM 783 O O . LYS A 1 92 ? -12.222 4.381 13.985 1.00 80.44 92 LYS A O 1
ATOM 788 N N . ASN A 1 93 ? -10.595 5.304 15.224 1.00 87.69 93 ASN A N 1
ATOM 789 C CA . ASN A 1 93 ? -10.914 4.549 16.430 1.00 87.69 93 ASN A CA 1
ATOM 790 C C . ASN A 1 93 ? -10.787 5.422 17.680 1.00 87.69 93 ASN A C 1
ATOM 792 O O . ASN A 1 93 ? -10.158 6.475 17.649 1.00 87.69 93 ASN A O 1
ATOM 796 N N . TYR A 1 94 ? -11.382 4.974 18.779 1.00 90.38 94 TYR A N 1
ATOM 797 C CA . TYR A 1 94 ? -11.499 5.719 20.028 1.00 90.38 94 TYR A CA 1
ATOM 798 C C . TYR A 1 94 ? -11.054 4.837 21.187 1.00 90.38 94 TYR A C 1
ATOM 800 O O . TYR A 1 94 ? -11.303 3.625 21.189 1.00 90.38 94 TYR A O 1
ATOM 808 N N . LYS A 1 95 ? -10.373 5.430 22.168 1.00 90.81 95 LYS A N 1
ATOM 809 C CA . LYS A 1 95 ? -9.957 4.709 23.373 1.00 90.81 95 LYS A CA 1
ATOM 810 C C . LYS A 1 95 ? -11.156 4.498 24.283 1.00 90.81 95 LYS A C 1
ATOM 812 O O . LYS A 1 95 ? -11.970 5.393 24.461 1.00 90.81 95 LYS A O 1
ATOM 817 N N . ILE A 1 96 ? -11.212 3.338 24.920 1.00 90.75 96 ILE A N 1
ATOM 818 C CA . ILE A 1 96 ? -12.122 3.118 26.044 1.00 90.75 96 ILE A CA 1
ATOM 819 C C . ILE A 1 96 ? -11.434 3.640 27.311 1.00 90.75 96 ILE A C 1
ATOM 821 O O . ILE A 1 96 ? -10.267 3.293 27.522 1.00 90.75 96 ILE A O 1
ATOM 825 N N . PRO A 1 97 ? -12.088 4.457 28.151 1.00 91.19 97 PRO A N 1
ATOM 826 C CA . PRO A 1 97 ? -11.548 4.882 29.443 1.00 91.19 97 PRO A CA 1
ATOM 827 C C . PRO A 1 97 ? -11.140 3.705 30.334 1.00 91.19 97 PRO A C 1
ATOM 829 O O . PRO A 1 97 ? -11.837 2.692 30.384 1.00 91.19 97 PRO A O 1
ATOM 832 N N . GLU A 1 98 ? -10.037 3.840 31.075 1.00 88.69 98 GLU A N 1
ATOM 833 C CA . GLU A 1 98 ? -9.498 2.760 31.924 1.00 88.69 98 GLU A CA 1
ATOM 834 C C . GLU A 1 98 ? -10.501 2.252 32.959 1.00 88.69 98 GLU A C 1
ATOM 836 O O . GLU A 1 98 ? -10.606 1.042 33.155 1.00 88.69 98 GLU A O 1
ATOM 841 N N . LYS A 1 99 ? -11.321 3.158 33.510 1.00 88.38 99 LYS A N 1
ATOM 842 C CA . LYS A 1 99 ? -12.417 2.849 34.442 1.00 88.38 99 LYS A CA 1
ATOM 843 C C . LYS A 1 99 ? -13.409 1.799 33.923 1.00 88.38 99 LYS A C 1
ATOM 845 O O . LYS A 1 99 ? -14.064 1.150 34.730 1.00 88.38 99 LYS A O 1
ATOM 850 N N . TYR A 1 100 ? -13.514 1.607 32.606 1.00 88.00 100 TYR A N 1
ATOM 851 C CA . TYR A 1 100 ? -14.432 0.632 32.014 1.00 88.00 100 TYR A CA 1
ATOM 852 C C . TYR A 1 100 ? -13.749 -0.659 31.550 1.00 88.00 100 TYR A C 1
ATOM 854 O O . TYR A 1 100 ? -14.440 -1.663 31.410 1.00 88.00 100 TYR A O 1
ATOM 862 N N . ARG A 1 101 ? -12.419 -0.674 31.352 1.00 86.06 101 ARG A N 1
ATOM 863 C CA . ARG A 1 101 ? -11.699 -1.793 30.700 1.00 86.06 101 ARG A CA 1
ATOM 864 C C . ARG A 1 101 ? -11.617 -3.070 31.535 1.00 86.06 101 ARG A C 1
ATOM 866 O O . ARG A 1 101 ? -11.504 -4.153 30.974 1.00 86.06 101 ARG A O 1
ATOM 873 N N . ASN A 1 102 ? -11.647 -2.942 32.861 1.00 84.44 102 ASN A N 1
ATOM 874 C CA . ASN A 1 102 ? -11.479 -4.077 33.775 1.00 84.44 102 ASN A CA 1
ATOM 875 C C . ASN A 1 102 ? -12.759 -4.916 33.932 1.00 84.44 102 ASN A C 1
ATOM 877 O O . ASN A 1 102 ? -12.705 -6.013 34.480 1.00 84.44 102 ASN A O 1
ATOM 881 N N . ASP A 1 103 ? -13.898 -4.422 33.436 1.00 88.56 103 ASP A N 1
ATOM 882 C CA . ASP A 1 103 ? -15.170 -5.140 33.416 1.00 88.56 103 ASP A CA 1
ATOM 883 C C . ASP A 1 103 ? -15.648 -5.292 31.966 1.00 88.56 103 ASP A C 1
ATOM 885 O O . ASP A 1 103 ? -15.970 -4.321 31.274 1.00 88.56 103 ASP A O 1
ATOM 889 N N . LYS A 1 104 ? -15.730 -6.545 31.510 1.00 88.81 104 LYS A N 1
ATOM 890 C CA . LYS A 1 104 ? -16.178 -6.898 30.160 1.00 88.81 104 LYS A CA 1
ATOM 891 C C . LYS A 1 104 ? -17.596 -6.402 29.867 1.00 88.81 104 LYS A C 1
ATOM 893 O O . LYS A 1 104 ? -17.850 -5.896 28.775 1.00 88.81 104 LYS A O 1
ATOM 898 N N . ASN A 1 105 ? -18.527 -6.531 30.809 1.00 91.62 105 ASN A N 1
ATOM 899 C CA . ASN A 1 105 ? -19.914 -6.107 30.607 1.00 91.62 105 ASN A CA 1
ATOM 900 C C . ASN A 1 105 ? -20.002 -4.586 30.501 1.00 91.62 105 ASN A C 1
ATOM 902 O O . ASN A 1 105 ? -20.708 -4.059 29.636 1.00 91.62 105 ASN A O 1
ATOM 906 N N . LEU A 1 106 ? -19.251 -3.882 31.347 1.00 92.12 106 LEU A N 1
ATOM 907 C CA . LEU A 1 106 ? -19.196 -2.425 31.338 1.00 92.12 106 LEU A CA 1
ATOM 908 C C . LEU A 1 106 ? -18.541 -1.895 30.057 1.00 92.12 106 LEU A C 1
ATOM 910 O O . LEU A 1 106 ? -19.076 -0.989 29.416 1.00 92.12 106 LEU A O 1
ATOM 914 N N . THR A 1 107 ? -17.454 -2.533 29.620 1.00 91.81 107 THR A N 1
ATOM 915 C CA . THR A 1 107 ? -16.805 -2.258 28.333 1.00 91.81 107 THR A CA 1
ATOM 916 C C . THR A 1 107 ? -17.776 -2.429 27.165 1.00 91.81 107 THR A C 1
ATOM 918 O O . THR A 1 107 ? -17.859 -1.569 26.285 1.00 91.81 107 THR A O 1
ATOM 921 N N . MET A 1 108 ? -18.531 -3.529 27.133 1.00 92.25 108 MET A N 1
ATOM 922 C CA . MET A 1 108 ? -19.466 -3.798 26.039 1.00 92.25 108 MET A CA 1
ATOM 923 C C . MET A 1 108 ? -20.624 -2.797 26.012 1.00 92.25 108 MET A C 1
ATOM 925 O O . MET A 1 108 ? -20.984 -2.328 24.928 1.00 92.25 108 MET A O 1
ATOM 929 N N . LYS A 1 109 ? -21.145 -2.400 27.181 1.00 93.56 109 LYS A N 1
ATOM 930 C CA . LYS A 1 109 ? -22.133 -1.314 27.294 1.00 93.56 109 LYS A CA 1
ATOM 931 C C . LYS A 1 109 ? -21.577 0.012 26.778 1.00 93.56 109 LYS A C 1
ATOM 933 O O . LYS A 1 109 ? -22.228 0.652 25.954 1.00 93.56 109 LYS A O 1
ATOM 938 N N . TYR A 1 110 ? -20.358 0.378 27.185 1.00 94.50 110 TYR A N 1
ATOM 939 C CA . TYR A 1 110 ? -19.677 1.576 26.688 1.00 94.50 110 TYR A CA 1
ATOM 940 C C . TYR A 1 110 ? -19.575 1.557 25.160 1.00 94.50 110 TYR A C 1
ATOM 942 O O . TYR A 1 110 ? -19.967 2.516 24.501 1.00 94.50 110 TYR A O 1
ATOM 950 N N . ARG A 1 111 ? -19.117 0.442 24.572 1.00 94.25 111 ARG A N 1
ATOM 951 C CA . ARG A 1 111 ? -19.001 0.296 23.112 1.00 94.25 111 ARG A CA 1
ATOM 952 C C . ARG A 1 111 ? -20.331 0.465 22.394 1.00 94.25 111 ARG A C 1
ATOM 954 O O . ARG A 1 111 ? -20.369 1.137 21.368 1.00 94.25 111 ARG A O 1
ATOM 961 N N . GLN A 1 112 ? -21.393 -0.170 22.885 1.00 94.50 112 GLN A N 1
ATOM 962 C CA . GLN A 1 112 ? -22.718 -0.065 22.272 1.00 94.50 112 GLN A CA 1
ATOM 963 C C . GLN A 1 112 ? -23.218 1.379 22.294 1.00 94.50 112 GLN A C 1
ATOM 965 O O . GLN A 1 112 ? -23.610 1.905 21.252 1.00 94.50 112 GLN A O 1
ATOM 970 N N . LEU A 1 113 ? -23.134 2.033 23.455 1.00 95.00 113 LEU A N 1
ATOM 971 C CA . LEU A 1 113 ? -23.584 3.411 23.623 1.00 95.00 113 LEU A CA 1
ATOM 972 C C . LEU A 1 113 ? -22.761 4.382 22.769 1.00 95.00 113 LEU A C 1
ATOM 974 O O . LEU A 1 113 ? -23.327 5.214 22.061 1.00 95.00 113 LEU A O 1
ATOM 978 N N . PHE A 1 114 ? -21.436 4.230 22.767 1.00 95.19 114 PHE A N 1
ATOM 979 C CA . PHE A 1 114 ? -20.539 5.069 21.978 1.00 95.19 114 PHE A CA 1
ATOM 980 C C . PHE A 1 114 ? -20.819 4.920 20.478 1.00 95.19 114 PHE A C 1
ATOM 982 O O . PHE A 1 114 ? -21.007 5.917 19.787 1.00 95.19 114 PHE A O 1
ATOM 989 N N . LYS A 1 115 ? -20.914 3.686 19.958 1.00 94.06 115 LYS A N 1
ATOM 990 C CA . LYS A 1 115 ? -21.177 3.428 18.527 1.00 94.06 115 LYS A CA 1
ATOM 991 C C . LYS A 1 115 ? -22.519 3.986 18.063 1.00 94.06 115 LYS A C 1
ATOM 993 O O . LYS A 1 115 ? -22.600 4.495 16.951 1.00 94.06 115 LYS A O 1
ATOM 998 N N . ALA A 1 116 ? -23.548 3.926 18.909 1.00 94.88 116 ALA A N 1
ATOM 999 C CA . ALA A 1 116 ? -24.862 4.477 18.587 1.00 94.88 116 ALA A CA 1
ATOM 1000 C C . ALA A 1 116 ? -24.848 6.010 18.446 1.00 94.88 116 ALA A C 1
ATOM 1002 O O . ALA A 1 116 ? -25.653 6.560 17.700 1.00 94.88 116 ALA A O 1
ATOM 1003 N N . ASN A 1 117 ? -23.927 6.697 19.129 1.00 95.38 117 ASN A N 1
ATOM 1004 C CA . ASN A 1 117 ? -23.919 8.158 19.228 1.00 95.38 117 ASN A CA 1
ATOM 1005 C C . ASN A 1 117 ? -22.692 8.827 18.586 1.00 95.38 117 ASN A C 1
ATOM 1007 O O . ASN A 1 117 ? -22.670 10.045 18.492 1.00 95.38 117 ASN A O 1
ATOM 1011 N N . VAL A 1 118 ? -21.689 8.080 18.110 1.00 92.19 118 VAL A N 1
ATOM 1012 C CA . VAL A 1 118 ? -20.399 8.621 17.620 1.00 92.19 118 VAL A CA 1
ATOM 1013 C C . VAL A 1 118 ? -20.537 9.710 16.550 1.00 92.19 118 VAL A C 1
ATOM 1015 O O . VAL A 1 118 ? -19.755 10.653 16.533 1.00 92.19 118 VAL A O 1
ATOM 1018 N N . HIS A 1 119 ? -21.556 9.618 15.693 1.00 91.31 119 HIS A N 1
ATOM 1019 C CA . HIS A 1 119 ? -21.847 10.612 14.657 1.00 91.31 119 HIS A CA 1
ATOM 1020 C C . HIS A 1 119 ? -22.130 12.011 15.235 1.00 91.31 119 HIS A C 1
ATOM 1022 O O . HIS A 1 119 ? -21.904 13.007 14.557 1.00 91.31 119 HIS A O 1
ATOM 1028 N N . LEU A 1 120 ? -22.578 12.089 16.494 1.00 93.94 120 LEU A N 1
ATOM 1029 C CA . LEU A 1 120 ? -22.866 13.339 17.193 1.00 93.94 120 LEU A CA 1
ATOM 1030 C C . LEU A 1 120 ? -21.611 14.082 17.654 1.00 93.94 120 LEU A C 1
ATOM 1032 O O . LEU A 1 120 ? -21.713 15.268 17.943 1.00 93.94 120 LEU A O 1
ATOM 1036 N N . ILE A 1 121 ? -20.444 13.432 17.723 1.00 91.25 121 ILE A N 1
ATOM 1037 C CA . ILE A 1 121 ? -19.200 14.094 18.152 1.00 91.25 121 ILE A CA 1
ATOM 1038 C C . ILE A 1 121 ? -18.888 15.285 17.237 1.00 91.25 121 ILE A C 1
ATOM 1040 O O . ILE A 1 121 ? -18.546 16.357 17.729 1.00 91.25 121 ILE A O 1
ATOM 1044 N N . ASP A 1 122 ? -19.075 15.108 15.926 1.00 87.94 122 ASP A N 1
ATOM 1045 C CA . ASP A 1 122 ? -18.785 16.136 14.926 1.00 87.94 122 ASP A CA 1
ATOM 1046 C C . ASP A 1 122 ? -19.970 17.102 14.708 1.00 87.94 122 ASP A C 1
ATOM 1048 O O . ASP A 1 122 ? -19.762 18.252 14.327 1.00 87.94 122 ASP A O 1
ATOM 1052 N N . THR A 1 123 ? -21.218 16.668 14.947 1.00 93.19 123 THR A N 1
ATOM 1053 C CA . THR A 1 123 ? -22.420 17.466 14.622 1.00 93.19 123 THR A CA 1
ATOM 1054 C C . THR A 1 123 ? -23.070 18.162 15.819 1.00 93.19 123 THR A C 1
ATOM 1056 O O . THR A 1 123 ? -23.651 19.232 15.656 1.00 93.19 123 THR A O 1
ATOM 1059 N N . ASN A 1 124 ? -23.060 17.547 17.007 1.00 94.94 124 ASN A N 1
ATOM 1060 C CA . ASN A 1 124 ? -23.691 18.073 18.221 1.00 94.94 124 ASN A CA 1
ATOM 1061 C C . ASN A 1 124 ? -23.083 17.437 19.486 1.00 94.94 124 ASN A C 1
ATOM 1063 O O . ASN A 1 124 ? -23.635 16.501 20.078 1.00 94.94 124 ASN A O 1
ATOM 1067 N N . LEU A 1 125 ? -21.939 17.979 19.906 1.00 93.56 125 LEU A N 1
ATOM 1068 C CA . LEU A 1 125 ? -21.162 17.457 21.028 1.00 93.56 125 LEU A CA 1
ATOM 1069 C C . LEU A 1 125 ? -21.926 17.483 22.364 1.00 93.56 125 LEU A C 1
ATOM 1071 O O . LEU A 1 125 ? -21.759 16.582 23.183 1.00 93.56 125 LEU A O 1
ATOM 1075 N N . GLU A 1 126 ? -22.793 18.470 22.592 1.00 95.19 126 GLU A N 1
ATOM 1076 C CA . GLU A 1 126 ? -23.577 18.554 23.832 1.00 95.19 126 GLU A CA 1
ATOM 1077 C C . GLU A 1 126 ? -24.624 17.438 23.920 1.00 95.19 126 GLU A C 1
ATOM 1079 O O . GLU A 1 126 ? -24.782 16.805 24.967 1.00 95.19 126 GLU A O 1
ATOM 1084 N N . LEU A 1 127 ? -25.276 17.104 22.801 1.00 94.00 127 LEU A N 1
ATOM 1085 C CA . LEU A 1 127 ? -26.170 15.948 22.755 1.00 94.00 127 LEU A CA 1
ATOM 1086 C C . LEU A 1 127 ? -25.397 14.635 22.937 1.00 94.00 127 LEU A C 1
ATOM 1088 O O . LEU A 1 127 ? -25.887 13.738 23.623 1.00 94.00 127 LEU A O 1
ATOM 1092 N N . PHE A 1 128 ? -24.188 14.525 22.377 1.00 95.88 128 PHE A N 1
ATOM 1093 C CA . PHE A 1 128 ? -23.318 13.370 22.615 1.00 95.88 128 PHE A CA 1
ATOM 1094 C C . PHE A 1 128 ? -23.002 13.199 24.108 1.00 95.88 128 PHE A C 1
ATOM 1096 O O . PHE A 1 128 ? -23.206 12.113 24.654 1.00 95.88 128 PHE A O 1
ATOM 1103 N N . LYS A 1 129 ? -22.568 14.275 24.781 1.00 94.44 129 LYS A N 1
ATOM 1104 C CA . LYS A 1 129 ? -22.303 14.292 26.231 1.00 94.44 129 LYS A CA 1
ATOM 1105 C C . LYS A 1 129 ? -23.522 13.832 27.022 1.00 94.44 129 LYS A C 1
ATOM 1107 O O . LYS A 1 129 ? -23.408 12.926 27.844 1.00 94.44 129 LYS A O 1
ATOM 1112 N N . TYR A 1 130 ? -24.694 14.389 26.717 1.00 94.94 130 TYR A N 1
ATOM 1113 C CA . TYR A 1 130 ? -25.948 14.010 27.365 1.00 94.94 130 TYR A CA 1
ATOM 1114 C C . TYR A 1 130 ? -26.287 12.523 27.170 1.00 94.94 130 TYR A C 1
ATOM 1116 O O . TYR A 1 130 ? -26.658 11.844 28.125 1.00 94.94 130 TYR A O 1
ATOM 1124 N N . LYS A 1 131 ? -26.130 11.990 25.950 1.00 94.00 131 LYS A N 1
ATOM 1125 C CA . LYS A 1 131 ? -26.405 10.575 25.642 1.00 94.00 131 LYS A CA 1
ATOM 1126 C C . LYS A 1 131 ? -25.413 9.616 26.295 1.00 94.00 131 LYS A C 1
ATOM 1128 O O . LYS A 1 131 ? -25.801 8.501 26.635 1.00 94.00 131 LYS A O 1
ATOM 1133 N N . MET A 1 132 ? -24.160 10.034 26.458 1.00 94.56 132 MET A N 1
ATOM 1134 C CA . MET A 1 132 ? -23.143 9.253 27.161 1.00 94.56 132 MET A CA 1
ATOM 1135 C C . MET A 1 132 ? -23.336 9.294 28.685 1.00 94.56 132 MET A C 1
ATOM 1137 O O . MET A 1 132 ? -23.064 8.293 29.346 1.00 94.56 132 MET A O 1
ATOM 1141 N N . GLY A 1 133 ? -23.824 10.406 29.245 1.00 92.94 133 GLY A N 1
ATOM 1142 C CA . GLY A 1 133 ? -24.066 10.553 30.684 1.00 92.94 133 GLY A CA 1
ATOM 1143 C C . GLY A 1 133 ? -22.811 10.242 31.504 1.00 92.94 133 GLY A C 1
ATOM 1144 O O . GLY A 1 133 ? -21.725 10.727 31.189 1.00 92.94 133 GLY A O 1
ATOM 1145 N N . ASP A 1 134 ? -22.935 9.358 32.495 1.00 89.81 134 ASP A N 1
ATOM 1146 C CA . ASP A 1 134 ? -21.818 8.920 33.350 1.00 89.81 134 ASP A CA 1
ATOM 1147 C C . ASP A 1 134 ? -20.698 8.195 32.584 1.00 89.81 134 ASP A C 1
ATOM 1149 O O . ASP A 1 134 ? -19.579 8.064 33.091 1.00 89.81 134 ASP A O 1
ATOM 1153 N N . PHE A 1 135 ? -20.980 7.718 31.364 1.00 90.19 135 PHE A N 1
ATOM 1154 C CA . PHE A 1 135 ? -19.981 7.127 30.475 1.00 90.19 135 PHE A CA 1
ATOM 1155 C C . PHE A 1 135 ? -19.144 8.163 29.725 1.00 90.19 135 PHE A C 1
ATOM 1157 O O . PHE A 1 135 ? -18.173 7.782 29.071 1.00 90.19 135 PHE A O 1
ATOM 1164 N N . TYR A 1 136 ? -19.484 9.451 29.789 1.00 91.50 136 TYR A N 1
ATOM 1165 C CA . TYR A 1 136 ? -18.715 10.479 29.100 1.00 91.50 136 TYR A CA 1
ATOM 1166 C C . TYR A 1 136 ? -17.286 10.588 29.657 1.00 91.50 136 TYR A C 1
ATOM 1168 O O . TYR A 1 136 ? -17.031 10.471 30.860 1.00 91.50 136 TYR A O 1
ATOM 1176 N N . ASP A 1 137 ? -16.343 10.789 28.740 1.00 90.38 137 ASP A N 1
ATOM 1177 C CA . ASP A 1 137 ? -14.930 11.000 29.020 1.00 90.38 137 ASP A CA 1
ATOM 1178 C C . ASP A 1 137 ? -14.326 11.818 27.871 1.00 90.38 137 ASP A C 1
ATOM 1180 O O . ASP A 1 137 ? -14.442 11.445 26.699 1.00 90.38 137 ASP A O 1
ATOM 1184 N N . GLU A 1 138 ? -13.730 12.960 28.204 1.00 87.62 138 GLU A N 1
ATOM 1185 C CA . GLU A 1 138 ? -13.239 13.936 27.228 1.00 87.62 138 GLU A CA 1
ATOM 1186 C C . GLU A 1 138 ? -11.985 13.457 26.478 1.00 87.62 138 GLU A C 1
ATOM 1188 O O . GLU A 1 138 ? -11.768 13.817 25.319 1.00 87.62 138 GLU A O 1
ATOM 1193 N N . ASP A 1 139 ? -11.177 12.585 27.083 1.00 84.19 139 ASP A N 1
ATOM 1194 C CA . ASP A 1 139 ? -10.007 12.018 26.412 1.00 84.19 139 ASP A CA 1
ATOM 1195 C C . ASP A 1 139 ? -10.378 10.860 25.481 1.00 84.19 139 ASP A C 1
ATOM 1197 O O . ASP A 1 139 ? -9.659 10.579 24.516 1.00 84.19 139 ASP A O 1
ATOM 1201 N N . ALA A 1 140 ? -11.520 10.211 25.719 1.00 85.06 140 ALA A N 1
ATOM 1202 C CA . ALA A 1 140 ? -12.003 9.108 24.895 1.00 85.06 140 ALA A CA 1
ATOM 1203 C C . ALA A 1 140 ? -12.584 9.541 23.540 1.00 85.06 140 ALA A C 1
ATOM 1205 O O . ALA A 1 140 ? -12.587 8.743 22.602 1.00 85.06 140 ALA A O 1
ATOM 1206 N N . ILE A 1 141 ? -13.048 10.788 23.407 1.00 86.50 141 ILE A N 1
ATOM 1207 C CA . ILE A 1 141 ? -13.626 11.306 22.151 1.00 86.50 141 ILE A CA 1
ATOM 1208 C C . ILE A 1 141 ? -12.574 11.791 21.149 1.00 86.50 141 ILE A C 1
ATOM 1210 O O . ILE A 1 141 ? -12.908 12.055 19.995 1.00 86.50 141 ILE A O 1
ATOM 1214 N N . LYS A 1 142 ? -11.301 11.881 21.552 1.00 86.00 142 LYS A N 1
ATOM 1215 C CA . LYS A 1 142 ? -10.198 12.220 20.646 1.00 86.00 142 LYS A CA 1
ATOM 1216 C C . LYS A 1 142 ? -9.927 11.017 19.735 1.00 86.00 142 LYS A C 1
ATOM 1218 O O . LYS A 1 142 ? -9.496 9.972 20.236 1.00 86.00 142 LYS A O 1
ATOM 1223 N N . PRO A 1 143 ? -10.171 11.120 18.415 1.00 82.00 143 PRO A N 1
ATOM 1224 C CA . PRO A 1 143 ? -9.941 10.001 17.523 1.00 82.00 143 PRO A CA 1
ATOM 1225 C C . PRO A 1 143 ? -8.448 9.689 17.485 1.00 82.00 143 PRO A C 1
ATOM 1227 O O . PRO A 1 143 ? -7.600 10.559 17.283 1.00 82.00 143 PRO A O 1
ATOM 1230 N N . LEU A 1 144 ? -8.121 8.414 17.633 1.00 77.06 144 LEU A N 1
ATOM 1231 C CA . LEU A 1 144 ? -6.835 7.919 17.191 1.00 77.06 144 LEU A CA 1
ATOM 1232 C C . LEU A 1 144 ? -6.887 7.892 15.670 1.00 77.06 144 LEU A C 1
ATOM 1234 O O . LEU A 1 144 ? -7.639 7.110 15.084 1.00 77.06 144 LEU A O 1
ATOM 1238 N N . HIS A 1 145 ? -6.102 8.760 15.037 1.00 59.78 145 HIS A N 1
ATOM 1239 C CA . HIS A 1 145 ? -5.820 8.629 13.617 1.00 59.78 145 HIS A CA 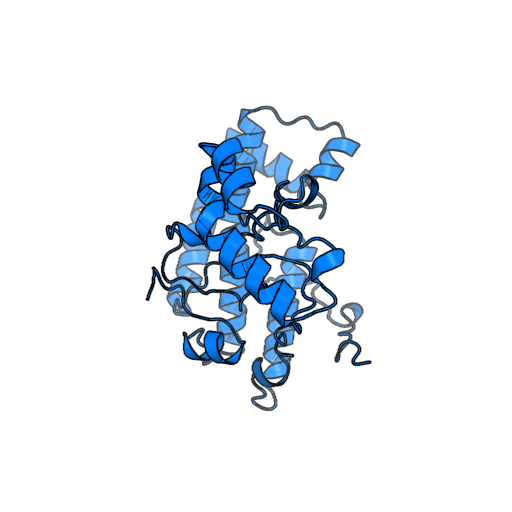1
ATOM 1240 C C . HIS A 1 145 ? -5.069 7.311 13.428 1.00 59.78 145 HIS A C 1
ATOM 1242 O O . HIS A 1 145 ? -3.894 7.183 13.784 1.00 59.78 145 HIS A O 1
ATOM 1248 N N . GLY A 1 146 ? -5.810 6.301 12.968 1.00 50.84 146 GLY A N 1
ATOM 1249 C CA . GLY A 1 146 ? -5.282 4.995 12.625 1.00 50.84 146 GLY A CA 1
ATOM 1250 C C . GLY A 1 146 ? -4.192 5.148 11.580 1.00 50.84 146 GLY A C 1
ATOM 1251 O O . GLY A 1 146 ? -4.262 6.044 10.742 1.00 50.84 146 GLY A O 1
ATOM 1252 N N . GLY A 1 147 ? -3.159 4.311 11.669 1.00 52.31 147 GLY A N 1
ATOM 1253 C CA . GLY A 1 147 ? -2.010 4.363 10.770 1.00 52.31 147 GLY A CA 1
ATOM 1254 C C . GLY A 1 147 ? -2.430 4.515 9.308 1.00 52.31 147 GLY A C 1
ATOM 1255 O O . GLY A 1 147 ? -3.449 3.966 8.891 1.00 52.31 147 GLY A O 1
ATOM 1256 N N . LYS A 1 148 ? -1.640 5.279 8.542 1.00 49.06 148 LYS A N 1
ATOM 1257 C CA . LYS A 1 148 ? -1.832 5.433 7.094 1.00 49.06 148 LYS A CA 1
ATOM 1258 C C . LYS A 1 148 ? -2.089 4.055 6.486 1.00 49.06 148 LYS A C 1
ATOM 1260 O O . LYS A 1 148 ? -1.346 3.121 6.796 1.00 49.06 148 LYS A O 1
ATOM 1265 N N . ASN A 1 149 ? -3.132 3.941 5.660 1.00 55.72 149 ASN A N 1
ATOM 1266 C CA . ASN A 1 149 ? -3.431 2.711 4.934 1.00 55.72 149 ASN A CA 1
ATOM 1267 C C . ASN A 1 149 ? -2.125 2.186 4.305 1.00 55.72 149 ASN A C 1
ATOM 1269 O O . ASN A 1 149 ? -1.388 2.955 3.685 1.00 55.72 149 ASN A O 1
ATOM 1273 N N . SER A 1 150 ? -1.814 0.899 4.500 1.00 53.31 150 SER A N 1
ATOM 1274 C CA . SER A 1 150 ? -0.595 0.254 3.982 1.00 53.31 150 SER A CA 1
ATOM 1275 C C . SER A 1 150 ? -0.509 0.251 2.450 1.00 53.31 150 SER A C 1
ATOM 1277 O O . SER A 1 150 ? 0.493 -0.192 1.890 1.00 53.31 150 SER A O 1
ATOM 1279 N N . GLY A 1 151 ? -1.544 0.760 1.781 1.00 58.88 151 GLY A N 1
ATOM 1280 C CA . GLY A 1 151 ? -1.660 0.850 0.340 1.00 58.88 151 GLY A CA 1
ATOM 1281 C C . GLY A 1 151 ? -2.490 -0.298 -0.217 1.00 58.88 151 GLY A C 1
ATOM 1282 O O . GLY A 1 151 ? -2.798 -1.273 0.468 1.00 58.88 151 GLY A O 1
ATOM 1283 N N . ILE A 1 152 ? -2.850 -0.165 -1.488 1.00 66.25 152 ILE A N 1
ATOM 1284 C CA . ILE A 1 152 ? -3.627 -1.162 -2.220 1.00 66.25 152 ILE A CA 1
ATOM 1285 C C . ILE A 1 152 ? -2.657 -2.116 -2.916 1.00 66.25 152 ILE A C 1
ATOM 1287 O O . ILE A 1 152 ? -1.765 -1.691 -3.659 1.00 66.25 152 ILE A O 1
ATOM 1291 N N . ILE A 1 153 ? -2.827 -3.414 -2.672 1.00 65.44 153 ILE A N 1
ATOM 1292 C CA . ILE A 1 153 ? -2.098 -4.467 -3.379 1.00 65.44 153 ILE A CA 1
ATOM 1293 C C . ILE A 1 153 ? -3.064 -5.124 -4.357 1.00 65.44 153 ILE A C 1
ATOM 1295 O O . ILE A 1 153 ? -3.921 -5.906 -3.961 1.00 65.44 153 ILE A O 1
ATOM 1299 N N . ASP A 1 154 ? -2.901 -4.815 -5.640 1.00 66.75 154 ASP A N 1
ATOM 1300 C CA . ASP A 1 154 ? -3.621 -5.508 -6.704 1.00 66.75 154 ASP A CA 1
ATOM 1301 C C . ASP A 1 154 ? -3.006 -6.890 -6.938 1.00 66.75 154 ASP A C 1
ATOM 1303 O O . ASP A 1 154 ? -1.790 -7.014 -7.141 1.00 66.75 154 ASP A O 1
ATOM 1307 N N . ILE A 1 155 ? -3.853 -7.916 -6.961 1.00 66.81 155 ILE A N 1
ATOM 1308 C CA . ILE A 1 155 ? -3.480 -9.272 -7.356 1.00 66.81 155 ILE A CA 1
ATOM 1309 C C . ILE A 1 155 ? -4.125 -9.548 -8.711 1.00 66.81 155 ILE A C 1
ATOM 1311 O O . ILE A 1 155 ? -5.343 -9.496 -8.851 1.00 66.81 155 ILE A O 1
ATOM 1315 N N . TYR A 1 156 ? -3.299 -9.843 -9.712 1.00 64.44 156 TYR A N 1
ATOM 1316 C CA . TYR A 1 156 ? -3.761 -10.168 -11.056 1.00 64.44 156 TYR A CA 1
ATOM 1317 C C . TYR A 1 156 ? -3.608 -11.670 -11.308 1.00 64.44 156 TYR A C 1
ATOM 1319 O O . TYR A 1 156 ? -2.496 -12.197 -11.248 1.00 64.44 156 TYR A O 1
ATOM 1327 N N . ASN A 1 157 ? -4.701 -12.349 -11.660 1.00 68.25 157 ASN A N 1
ATOM 1328 C CA . ASN A 1 157 ? -4.677 -13.728 -12.160 1.00 68.25 157 ASN A CA 1
ATOM 1329 C C . ASN A 1 157 ? -4.496 -13.744 -13.690 1.00 68.25 157 ASN A C 1
ATOM 1331 O O . ASN A 1 157 ? -5.281 -14.352 -14.408 1.00 68.25 157 ASN A O 1
ATOM 1335 N N . LEU A 1 158 ? -3.479 -13.039 -14.193 1.00 75.19 158 LEU A N 1
ATOM 1336 C CA . LEU A 1 158 ? -3.088 -13.147 -15.602 1.00 75.19 158 LEU A CA 1
ATOM 1337 C C . LEU A 1 158 ? -2.530 -14.547 -15.875 1.00 75.19 158 LEU A C 1
ATOM 1339 O O . LEU A 1 158 ? -1.934 -15.168 -14.995 1.00 75.19 158 LEU A O 1
ATOM 1343 N N . SER A 1 159 ? -2.655 -15.021 -17.106 1.00 81.31 159 SER A N 1
ATOM 1344 C CA . SER A 1 159 ? -1.862 -16.144 -17.598 1.00 81.31 159 SER A CA 1
ATOM 1345 C C . SER A 1 159 ? -0.382 -15.759 -17.725 1.00 81.31 159 SER A C 1
ATOM 1347 O O . SER A 1 159 ? 0.005 -14.582 -17.697 1.00 81.31 159 SER A O 1
ATOM 1349 N N . PHE A 1 160 ? 0.472 -16.768 -17.907 1.00 82.38 160 PHE A N 1
ATOM 1350 C CA . PHE A 1 160 ? 1.896 -16.552 -18.157 1.00 82.38 160 PHE A CA 1
ATOM 1351 C C . PHE A 1 160 ? 2.130 -15.665 -19.386 1.00 82.38 160 PHE A C 1
ATOM 1353 O O . PHE A 1 160 ? 2.888 -14.697 -19.314 1.00 82.38 160 PHE A O 1
ATOM 1360 N N . GLN A 1 161 ? 1.428 -15.944 -20.488 1.00 86.75 161 GLN A N 1
ATOM 1361 C CA . GLN A 1 161 ? 1.566 -15.181 -21.727 1.00 86.75 161 GLN A CA 1
ATOM 1362 C C . GLN A 1 161 ? 1.082 -13.736 -21.566 1.00 86.75 161 GLN A C 1
ATOM 1364 O O . GLN A 1 161 ? 1.760 -12.812 -22.012 1.00 86.75 161 GLN A O 1
ATOM 1369 N N . GLU A 1 162 ? -0.048 -13.518 -20.891 1.00 88.94 162 GLU A N 1
ATOM 1370 C CA . GLU A 1 162 ? -0.550 -12.167 -20.611 1.00 88.94 162 GLU A CA 1
ATOM 1371 C C . GLU A 1 162 ? 0.409 -11.379 -19.715 1.00 88.94 162 GLU A C 1
ATOM 1373 O O . GLU A 1 162 ? 0.641 -10.195 -19.952 1.00 88.94 162 GLU A O 1
ATOM 1378 N N . THR A 1 163 ? 1.035 -12.039 -18.737 1.00 88.69 163 THR A N 1
ATOM 1379 C CA . THR A 1 163 ? 2.062 -11.418 -17.887 1.00 88.69 163 THR A CA 1
ATOM 1380 C C . THR A 1 163 ? 3.290 -11.022 -18.703 1.00 88.69 163 THR A C 1
ATOM 1382 O O . THR A 1 163 ? 3.803 -9.912 -18.551 1.00 88.69 163 THR A O 1
ATOM 1385 N N . GLU A 1 164 ? 3.771 -11.891 -19.599 1.00 90.81 164 GLU A N 1
ATOM 1386 C CA . GLU A 1 164 ? 4.902 -11.552 -20.468 1.00 90.81 164 GLU A CA 1
ATOM 1387 C C . GLU A 1 164 ? 4.567 -10.415 -21.440 1.00 90.81 164 GLU A C 1
ATOM 1389 O O . GLU A 1 164 ? 5.399 -9.524 -21.632 1.00 90.81 164 GLU A O 1
ATOM 1394 N N . ASN A 1 165 ? 3.354 -10.403 -21.997 1.00 92.88 165 ASN A N 1
ATOM 1395 C CA . ASN A 1 165 ? 2.872 -9.321 -22.852 1.00 92.88 165 ASN A CA 1
ATOM 1396 C C . ASN A 1 165 ? 2.813 -7.996 -22.078 1.00 92.88 165 ASN A C 1
ATOM 1398 O O . ASN A 1 165 ? 3.364 -7.001 -22.544 1.00 92.88 165 ASN A O 1
ATOM 1402 N N . ALA A 1 166 ? 2.257 -7.993 -20.861 1.00 92.00 166 ALA A N 1
ATOM 1403 C CA . ALA A 1 166 ? 2.192 -6.804 -20.011 1.00 92.00 166 ALA A CA 1
ATOM 1404 C C . ALA A 1 166 ? 3.588 -6.244 -19.685 1.00 92.00 166 ALA A C 1
ATOM 1406 O O . ALA A 1 166 ? 3.807 -5.034 -19.776 1.00 92.00 166 ALA A O 1
ATOM 1407 N N . ILE A 1 167 ? 4.558 -7.113 -19.364 1.00 94.00 167 ILE A N 1
ATOM 1408 C CA . ILE A 1 167 ? 5.956 -6.701 -19.155 1.00 94.00 167 ILE A CA 1
ATOM 1409 C C . ILE A 1 167 ? 6.503 -6.022 -20.413 1.00 94.00 167 ILE A C 1
ATOM 1411 O O . ILE A 1 167 ? 7.102 -4.949 -20.314 1.00 94.00 167 ILE A O 1
ATOM 1415 N N . ASN A 1 168 ? 6.300 -6.620 -21.588 1.00 95.00 168 ASN A N 1
ATOM 1416 C CA . ASN A 1 168 ? 6.816 -6.073 -22.841 1.00 95.00 168 ASN A CA 1
ATOM 1417 C C . ASN A 1 168 ? 6.190 -4.721 -23.186 1.00 95.00 168 ASN A C 1
ATOM 1419 O O . ASN A 1 168 ? 6.935 -3.795 -23.494 1.00 95.00 168 ASN A O 1
ATOM 1423 N N . THR A 1 169 ? 4.877 -4.565 -23.025 1.00 95.19 169 THR A N 1
ATOM 1424 C CA . THR A 1 169 ? 4.183 -3.288 -23.244 1.00 95.19 169 THR A CA 1
ATOM 1425 C C . THR A 1 169 ? 4.697 -2.185 -22.313 1.00 95.19 169 THR A C 1
ATOM 1427 O O . THR A 1 169 ? 4.918 -1.051 -22.743 1.00 95.19 169 THR A O 1
ATOM 1430 N N . ILE A 1 170 ? 4.952 -2.489 -21.034 1.00 94.69 170 ILE A N 1
ATOM 1431 C CA . ILE A 1 170 ? 5.532 -1.498 -20.113 1.00 94.69 170 ILE A CA 1
ATOM 1432 C C . ILE A 1 170 ? 6.977 -1.155 -20.517 1.00 94.69 170 ILE A C 1
ATOM 1434 O O . ILE A 1 170 ? 7.377 0.011 -20.464 1.00 94.69 170 ILE A O 1
ATOM 1438 N N . LEU A 1 171 ? 7.762 -2.145 -20.955 1.00 94.69 171 LEU A N 1
ATOM 1439 C CA . LEU A 1 171 ? 9.122 -1.912 -21.447 1.00 94.69 171 LEU A CA 1
ATOM 1440 C C . LEU A 1 171 ? 9.139 -1.062 -22.723 1.00 94.69 171 LEU A C 1
ATOM 1442 O O . LEU A 1 171 ? 9.996 -0.193 -22.845 1.00 94.69 171 LEU A O 1
ATOM 1446 N N . GLU A 1 172 ? 8.202 -1.260 -23.648 1.00 94.69 172 GLU A N 1
ATOM 1447 C CA . GLU A 1 172 ? 8.057 -0.428 -24.850 1.00 94.69 172 GLU A CA 1
ATOM 1448 C C . GLU A 1 172 ? 7.815 1.040 -24.492 1.00 94.69 172 GLU A C 1
ATOM 1450 O O . GLU A 1 172 ? 8.494 1.918 -25.028 1.00 94.69 172 GLU A O 1
ATOM 1455 N N . ARG A 1 173 ? 6.942 1.314 -23.511 1.00 93.38 173 ARG A N 1
ATOM 1456 C CA . ARG A 1 173 ? 6.740 2.676 -22.985 1.00 93.38 173 ARG A CA 1
ATOM 1457 C C . ARG A 1 173 ? 8.031 3.264 -22.416 1.00 93.38 173 ARG A C 1
ATOM 1459 O O . ARG A 1 173 ? 8.358 4.408 -22.717 1.00 93.38 173 ARG A O 1
ATOM 1466 N N . TYR A 1 174 ? 8.792 2.490 -21.640 1.00 93.62 174 TYR A N 1
ATOM 1467 C CA . TYR A 1 174 ? 10.099 2.932 -21.141 1.00 93.62 174 TYR A CA 1
ATOM 1468 C C . TYR A 1 174 ? 11.070 3.271 -22.280 1.00 93.62 174 TYR A C 1
ATOM 1470 O O . TYR A 1 174 ? 11.711 4.322 -22.250 1.00 93.62 174 TYR A O 1
ATOM 1478 N N . TYR A 1 175 ? 11.169 2.418 -23.302 1.00 92.56 175 TYR A N 1
ATOM 1479 C CA . TYR A 1 175 ? 12.058 2.679 -24.433 1.00 92.56 175 TYR A CA 1
ATOM 1480 C C . TYR A 1 175 ? 11.619 3.903 -25.243 1.00 92.56 175 TYR A C 1
ATOM 1482 O O . TYR A 1 175 ? 12.481 4.678 -25.652 1.00 92.56 175 TYR A O 1
ATOM 1490 N N . ALA A 1 176 ? 10.315 4.150 -25.392 1.00 93.31 176 ALA A N 1
ATOM 1491 C CA . ALA A 1 176 ? 9.810 5.382 -26.000 1.00 93.31 176 ALA A CA 1
ATOM 1492 C C . ALA A 1 176 ? 10.259 6.636 -25.222 1.00 93.31 176 ALA A C 1
ATOM 1494 O O . ALA A 1 176 ? 10.730 7.601 -25.826 1.00 93.31 176 ALA A O 1
ATOM 1495 N N . LEU A 1 177 ? 10.223 6.599 -23.882 1.00 93.19 177 LEU A N 1
ATOM 1496 C CA . LEU A 1 177 ? 10.747 7.687 -23.040 1.00 93.19 177 LEU A CA 1
ATOM 1497 C C . LEU A 1 177 ? 12.268 7.873 -23.168 1.00 93.19 177 LEU A C 1
ATOM 1499 O O . LEU A 1 177 ? 12.767 8.973 -22.945 1.00 93.19 177 LEU A O 1
ATOM 1503 N N . ARG A 1 178 ? 13.025 6.831 -23.531 1.00 91.50 178 ARG A N 1
ATOM 1504 C CA . ARG A 1 178 ? 14.481 6.930 -23.758 1.00 91.50 178 ARG A CA 1
ATOM 1505 C C . ARG A 1 178 ? 14.838 7.534 -25.116 1.00 91.50 178 ARG A C 1
ATOM 1507 O O . ARG A 1 178 ? 15.962 8.006 -25.275 1.00 91.50 178 ARG A O 1
ATOM 1514 N N . ILE A 1 179 ? 13.919 7.522 -26.082 1.00 94.00 179 ILE A N 1
ATOM 1515 C CA . ILE A 1 179 ? 14.132 8.129 -27.405 1.00 94.00 179 ILE A CA 1
ATOM 1516 C C . ILE A 1 179 ? 14.025 9.657 -27.321 1.00 94.00 179 ILE A C 1
ATOM 1518 O O . ILE A 1 179 ? 14.814 10.361 -27.949 1.00 94.00 179 ILE A O 1
ATOM 1522 N N . ASN A 1 180 ? 13.082 10.182 -26.534 1.00 93.44 180 ASN A N 1
ATOM 1523 C CA . ASN A 1 180 ? 12.916 11.624 -26.371 1.00 93.44 180 ASN A CA 1
ATOM 1524 C C . ASN A 1 180 ? 14.064 12.220 -25.516 1.00 93.44 180 ASN A C 1
ATOM 1526 O O . ASN A 1 180 ? 14.277 11.764 -24.391 1.00 93.44 180 ASN A O 1
ATOM 1530 N N . PRO A 1 181 ? 14.802 13.243 -26.003 1.00 92.94 181 PRO A N 1
ATOM 1531 C CA . PRO A 1 181 ? 15.974 13.783 -25.303 1.00 92.94 181 PRO A CA 1
ATOM 1532 C C . PRO A 1 181 ? 15.685 14.347 -23.908 1.00 92.94 181 PRO A C 1
ATOM 1534 O O . PRO A 1 181 ? 16.495 14.179 -22.995 1.00 92.94 181 PRO A O 1
ATOM 1537 N N . LEU A 1 182 ? 14.531 14.997 -23.733 1.00 91.06 182 LEU A N 1
ATOM 1538 C CA . LEU A 1 182 ? 14.145 15.613 -22.468 1.00 91.06 182 LEU A CA 1
ATOM 1539 C C . LEU A 1 182 ? 13.874 14.537 -21.417 1.00 91.06 182 LEU A C 1
ATOM 1541 O O . LEU A 1 182 ? 14.513 14.518 -20.366 1.00 91.06 182 LEU A O 1
ATOM 1545 N N . THR A 1 183 ? 12.986 13.591 -21.727 1.00 91.25 183 THR A N 1
ATOM 1546 C CA . THR A 1 183 ? 12.639 12.503 -20.801 1.00 91.25 183 THR A CA 1
ATOM 1547 C C . THR A 1 183 ? 13.816 11.564 -20.568 1.00 91.25 183 THR A C 1
ATOM 1549 O O . THR A 1 183 ? 14.005 11.088 -19.450 1.00 91.25 183 THR A O 1
ATOM 1552 N N . ARG A 1 184 ? 14.673 11.355 -21.576 1.00 92.50 184 ARG A N 1
ATOM 1553 C CA . ARG A 1 184 ? 15.940 10.635 -21.413 1.00 92.50 184 ARG A CA 1
ATOM 1554 C C . ARG A 1 184 ? 16.836 11.305 -20.377 1.00 92.50 184 ARG A C 1
ATOM 1556 O O . ARG A 1 184 ? 17.328 10.611 -19.496 1.00 92.50 184 ARG A O 1
ATOM 1563 N N . SER A 1 185 ? 17.001 12.629 -20.428 1.00 89.62 185 SER A N 1
ATOM 1564 C CA . SER A 1 185 ? 17.826 13.350 -19.448 1.00 89.62 185 SER A CA 1
ATOM 1565 C C . SER A 1 185 ? 17.316 13.174 -18.010 1.00 89.62 185 SER A C 1
ATOM 1567 O O . SER A 1 185 ? 18.111 13.019 -17.083 1.00 89.62 185 SER A O 1
ATOM 1569 N N . TYR A 1 186 ? 15.992 13.116 -17.822 1.00 88.69 186 TYR A N 1
ATOM 1570 C CA . TYR A 1 186 ? 15.379 12.872 -16.514 1.00 88.69 186 TYR A CA 1
ATOM 1571 C C . TYR A 1 186 ? 15.577 11.426 -16.051 1.00 88.69 186 TYR A C 1
ATOM 1573 O O . TYR A 1 186 ? 15.862 11.190 -14.878 1.00 88.69 186 TYR A O 1
ATOM 1581 N N . LEU A 1 187 ? 15.473 10.457 -16.964 1.00 87.94 187 LEU A N 1
ATOM 1582 C CA . LEU A 1 187 ? 15.745 9.048 -16.670 1.00 87.94 187 LEU A CA 1
ATOM 1583 C C . LEU A 1 187 ? 17.217 8.804 -16.335 1.00 87.94 187 LEU A C 1
ATOM 1585 O O . LEU A 1 187 ? 17.507 8.035 -15.424 1.00 87.94 187 LEU A O 1
ATOM 1589 N N . ASP A 1 188 ? 18.144 9.469 -17.018 1.00 85.88 188 ASP A N 1
ATOM 1590 C CA . ASP A 1 188 ? 19.578 9.339 -16.749 1.00 85.88 188 ASP A CA 1
ATOM 1591 C C . ASP A 1 188 ? 19.921 9.906 -15.358 1.00 85.88 188 ASP A C 1
ATOM 1593 O O . ASP A 1 188 ? 20.671 9.293 -14.592 1.00 85.88 188 ASP A O 1
ATOM 1597 N N . LEU A 1 189 ? 19.301 11.033 -14.985 1.00 78.69 189 LEU A N 1
ATOM 1598 C CA . LEU A 1 189 ? 19.378 11.597 -13.636 1.00 78.69 189 LEU A CA 1
ATOM 1599 C C . LEU A 1 189 ? 18.825 10.617 -12.589 1.00 78.69 189 LEU A C 1
ATOM 1601 O O . LEU A 1 189 ? 19.458 10.354 -11.564 1.00 78.69 189 LEU A O 1
ATOM 1605 N N . PHE A 1 190 ? 17.660 10.039 -12.870 1.00 77.75 190 PHE A N 1
ATOM 1606 C CA . PHE A 1 190 ? 17.017 9.049 -12.018 1.00 77.75 190 PHE A CA 1
ATOM 1607 C C . PHE A 1 190 ? 17.886 7.796 -11.818 1.00 77.75 190 PHE A C 1
ATOM 1609 O O . PHE A 1 190 ? 18.161 7.402 -10.685 1.00 77.75 190 PHE A O 1
ATOM 1616 N N . GLU A 1 191 ? 18.360 7.175 -12.896 1.00 77.19 191 GLU A N 1
ATOM 1617 C CA . GLU A 1 191 ? 19.171 5.953 -12.847 1.00 77.19 191 GLU A CA 1
ATOM 1618 C C . GLU A 1 191 ? 20.474 6.170 -12.059 1.00 77.19 191 GLU A C 1
ATOM 1620 O O . GLU A 1 191 ? 20.912 5.272 -11.328 1.00 77.19 191 GLU A O 1
ATOM 1625 N N . ARG A 1 192 ? 21.038 7.384 -12.128 1.00 71.56 192 ARG A N 1
ATOM 1626 C CA . ARG A 1 192 ? 22.239 7.784 -11.386 1.00 71.56 192 ARG A CA 1
ATOM 1627 C C . ARG A 1 192 ? 22.009 7.934 -9.878 1.00 71.56 192 ARG A C 1
ATOM 1629 O O . ARG A 1 192 ? 22.863 7.502 -9.110 1.00 71.56 192 ARG A O 1
ATOM 1636 N N . PHE A 1 193 ? 20.887 8.518 -9.454 1.00 63.69 193 PHE A N 1
ATOM 1637 C CA . PHE A 1 193 ? 20.701 8.974 -8.064 1.00 63.69 193 PHE A CA 1
ATOM 1638 C C . PHE A 1 193 ? 19.664 8.183 -7.246 1.00 63.69 193 PHE A C 1
ATOM 1640 O O . PHE A 1 193 ? 19.771 8.094 -6.019 1.00 63.69 193 PHE A O 1
ATOM 1647 N N . TYR A 1 194 ? 18.684 7.560 -7.904 1.00 61.00 194 TYR A N 1
ATOM 1648 C CA . TYR A 1 194 ? 17.587 6.814 -7.267 1.00 61.00 194 TYR A CA 1
ATOM 1649 C C . TYR A 1 194 ? 17.780 5.291 -7.268 1.00 61.00 194 TYR A C 1
ATOM 1651 O O . TYR A 1 194 ? 17.003 4.566 -6.642 1.00 61.00 194 TYR A O 1
ATOM 1659 N N . SER A 1 195 ? 18.798 4.769 -7.958 1.00 54.28 195 SER A N 1
ATOM 1660 C CA . SER A 1 195 ? 19.143 3.343 -7.905 1.00 54.28 195 SER A CA 1
ATOM 1661 C C . SER A 1 195 ? 19.767 2.931 -6.561 1.00 54.28 195 SER A C 1
ATOM 1663 O O . SER A 1 195 ? 19.766 1.742 -6.237 1.00 54.28 195 SER A O 1
ATOM 1665 N N . ALA A 1 196 ? 20.205 3.883 -5.731 1.00 48.34 196 ALA A N 1
ATOM 1666 C CA . ALA A 1 196 ? 20.523 3.652 -4.327 1.00 48.34 196 ALA A CA 1
ATOM 1667 C C . ALA A 1 196 ? 19.216 3.543 -3.523 1.00 48.34 196 ALA A C 1
ATOM 1669 O O . ALA A 1 196 ? 18.337 4.392 -3.619 1.00 48.34 196 ALA A O 1
ATOM 1670 N N . THR A 1 197 ? 19.073 2.493 -2.721 1.00 44.12 197 THR A N 1
ATOM 1671 C CA . THR A 1 197 ? 17.861 2.043 -2.002 1.00 44.12 197 THR A CA 1
ATOM 1672 C C . THR A 1 197 ? 17.213 3.042 -1.025 1.00 44.12 197 THR A C 1
ATOM 1674 O O . THR A 1 197 ? 16.263 2.687 -0.337 1.00 44.12 197 THR A O 1
ATOM 1677 N N . ASN A 1 198 ? 17.659 4.298 -0.994 1.00 47.69 198 ASN A N 1
ATOM 1678 C CA . ASN A 1 198 ? 17.045 5.419 -0.289 1.00 47.69 198 ASN A CA 1
ATOM 1679 C C . ASN A 1 198 ? 17.054 6.683 -1.169 1.00 47.69 198 ASN A C 1
ATOM 1681 O O . ASN A 1 198 ? 17.557 7.723 -0.760 1.00 47.69 198 ASN A O 1
ATOM 1685 N N . ALA A 1 199 ? 16.494 6.577 -2.368 1.00 47.78 199 ALA A N 1
ATOM 1686 C CA . ALA A 1 199 ? 16.117 7.650 -3.289 1.00 47.78 199 ALA A CA 1
ATOM 1687 C C . ALA A 1 199 ? 15.909 9.065 -2.690 1.00 47.78 199 ALA A C 1
ATOM 1689 O O . ALA A 1 199 ? 16.467 10.044 -3.174 1.00 47.78 199 ALA A O 1
ATOM 1690 N N . LEU A 1 200 ? 15.128 9.183 -1.610 1.00 44.38 200 LEU A N 1
ATOM 1691 C CA . LEU A 1 200 ? 14.845 10.472 -0.963 1.00 44.38 200 LEU A CA 1
ATOM 1692 C C . LEU A 1 200 ? 15.973 10.962 -0.034 1.00 44.38 200 LEU A C 1
ATOM 1694 O O . LEU A 1 200 ? 16.113 12.163 0.174 1.00 44.38 200 LEU A O 1
ATOM 1698 N N . LYS A 1 201 ? 16.799 10.061 0.517 1.00 43.41 201 LYS A N 1
ATOM 1699 C CA . LYS A 1 201 ? 17.958 10.423 1.354 1.00 43.41 201 LYS A CA 1
ATOM 1700 C C . LYS A 1 201 ? 19.223 10.691 0.530 1.00 43.41 201 LYS A C 1
ATOM 1702 O O . LYS A 1 201 ? 20.034 11.504 0.963 1.00 43.41 201 LYS A O 1
ATOM 1707 N N . SER A 1 202 ? 19.400 10.050 -0.632 1.00 47.53 202 SER A N 1
ATOM 1708 C CA . SER A 1 202 ? 20.565 10.282 -1.507 1.00 47.53 202 SER A CA 1
ATOM 1709 C C . SER A 1 202 ? 20.533 11.671 -2.148 1.00 47.53 202 SER A C 1
ATOM 1711 O O . SER A 1 202 ? 21.531 12.384 -2.084 1.00 47.53 202 SER A O 1
ATOM 1713 N N . LEU A 1 203 ? 19.372 12.117 -2.644 1.00 49.03 203 LEU A N 1
ATOM 1714 C CA . LEU A 1 203 ? 19.205 13.478 -3.174 1.00 49.03 203 LEU A CA 1
ATOM 1715 C C . LEU A 1 203 ? 19.489 14.568 -2.130 1.00 49.03 203 LEU A C 1
ATOM 1717 O O . LEU A 1 203 ? 20.092 15.592 -2.452 1.00 49.03 203 LEU A O 1
ATOM 1721 N N . ALA A 1 204 ? 19.074 14.343 -0.879 1.00 47.78 204 ALA A N 1
ATOM 1722 C CA . ALA A 1 204 ? 19.317 15.271 0.223 1.00 47.78 204 ALA A CA 1
ATOM 1723 C C . ALA A 1 204 ? 20.813 15.377 0.571 1.00 47.78 204 ALA A C 1
ATOM 1725 O O . ALA A 1 204 ? 21.293 16.464 0.886 1.00 47.78 204 ALA A O 1
ATOM 1726 N N . HIS A 1 205 ? 21.558 14.270 0.472 1.00 49.56 205 HIS A N 1
ATOM 1727 C CA . HIS A 1 205 ? 23.006 14.250 0.691 1.00 49.56 205 HIS A CA 1
ATOM 1728 C C . HIS A 1 205 ? 23.798 14.904 -0.451 1.00 49.56 205 HIS A C 1
ATOM 1730 O O . HIS A 1 205 ? 24.792 15.577 -0.182 1.00 49.56 205 HIS A O 1
ATOM 1736 N N . GLU A 1 206 ? 23.361 14.752 -1.703 1.00 52.44 206 GLU A N 1
ATOM 1737 C CA . GLU A 1 206 ? 24.064 15.289 -2.881 1.00 52.44 206 GLU A CA 1
ATOM 1738 C C . GLU A 1 206 ? 23.543 16.657 -3.356 1.00 52.44 206 GLU A C 1
ATOM 1740 O O . GLU A 1 206 ? 24.019 17.181 -4.361 1.00 52.44 206 GLU A O 1
ATOM 1745 N N . ARG A 1 207 ? 22.594 17.269 -2.628 1.00 54.69 207 ARG A N 1
ATOM 1746 C CA . ARG A 1 207 ? 21.964 18.566 -2.963 1.00 54.69 207 ARG A CA 1
ATOM 1747 C C . ARG A 1 207 ? 21.389 18.614 -4.386 1.00 54.69 207 ARG A C 1
ATOM 1749 O O . ARG A 1 207 ? 21.360 19.670 -5.017 1.00 54.69 207 ARG A O 1
ATOM 1756 N N . VAL A 1 208 ? 20.925 17.478 -4.902 1.00 61.56 208 VAL A N 1
ATOM 1757 C CA . VAL A 1 208 ? 20.274 17.420 -6.213 1.00 61.56 208 VAL A CA 1
ATOM 1758 C C . VAL A 1 208 ? 18.810 17.800 -6.017 1.00 61.56 208 VAL A C 1
ATOM 1760 O O . VAL A 1 208 ? 17.982 16.98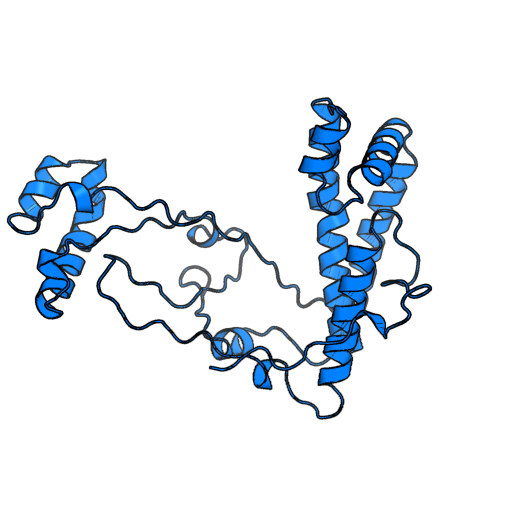4 -5.615 1.00 61.56 208 VAL A O 1
ATOM 1763 N N . TYR A 1 209 ? 18.498 19.069 -6.273 1.00 65.81 209 TYR A N 1
ATOM 1764 C CA . TYR A 1 209 ? 17.133 19.582 -6.233 1.00 65.81 209 TYR A CA 1
ATOM 1765 C C . TYR A 1 209 ? 16.476 19.389 -7.596 1.00 65.81 209 TYR A C 1
ATOM 1767 O O . TYR A 1 209 ? 16.814 20.065 -8.567 1.00 65.81 209 TYR A O 1
ATOM 1775 N N . LEU A 1 210 ? 15.534 18.451 -7.659 1.00 74.12 210 LEU A N 1
ATOM 1776 C CA . LEU A 1 210 ? 14.683 18.273 -8.827 1.00 74.12 210 LEU A CA 1
ATOM 1777 C C . LEU A 1 210 ? 13.717 19.451 -8.939 1.00 74.12 210 LEU A C 1
ATOM 1779 O O . LEU A 1 210 ? 13.096 19.853 -7.950 1.00 74.12 210 LEU A O 1
ATOM 1783 N N . ASN A 1 211 ? 13.557 19.978 -10.149 1.00 83.75 211 ASN A N 1
ATOM 1784 C CA . ASN A 1 211 ? 12.505 20.949 -10.414 1.00 83.75 211 ASN A CA 1
ATOM 1785 C C . ASN A 1 211 ? 11.117 20.268 -10.379 1.00 83.75 211 ASN A C 1
ATOM 1787 O O . ASN A 1 211 ? 10.990 19.042 -10.293 1.00 83.75 211 ASN A O 1
ATOM 1791 N N . ARG A 1 212 ? 10.046 21.068 -10.420 1.00 83.94 212 ARG A N 1
ATOM 1792 C CA . ARG A 1 212 ? 8.668 20.555 -10.342 1.00 83.94 212 ARG A CA 1
ATOM 1793 C C . ARG A 1 212 ? 8.355 19.535 -11.443 1.00 83.94 212 ARG A C 1
ATOM 1795 O O . ARG A 1 212 ? 7.745 18.513 -11.155 1.00 83.94 212 ARG A O 1
ATOM 1802 N N . GLU A 1 213 ? 8.781 19.800 -12.673 1.00 86.81 213 GLU A N 1
ATOM 1803 C CA . GLU A 1 213 ? 8.524 18.931 -13.830 1.00 86.81 213 GLU A CA 1
ATOM 1804 C C . GLU A 1 213 ? 9.244 17.587 -13.697 1.00 86.81 213 GLU A C 1
ATOM 1806 O O . GLU A 1 213 ? 8.651 16.535 -13.928 1.00 86.81 213 GLU A O 1
ATOM 1811 N N . GLN A 1 214 ? 10.497 17.610 -13.242 1.00 84.44 214 GLN A N 1
ATOM 1812 C CA . GLN A 1 214 ? 11.295 16.415 -12.983 1.00 84.44 214 GLN A CA 1
ATOM 1813 C C . GLN A 1 214 ? 10.688 15.550 -11.876 1.00 84.44 214 GLN A C 1
ATOM 1815 O O . GLN A 1 214 ? 10.650 14.330 -12.022 1.00 84.44 214 GLN A O 1
ATOM 1820 N N . ASN A 1 215 ? 10.190 16.158 -10.792 1.00 80.50 215 ASN A N 1
ATOM 1821 C CA . ASN A 1 215 ? 9.516 15.416 -9.723 1.00 80.50 215 ASN A CA 1
ATOM 1822 C C . ASN A 1 215 ? 8.250 14.722 -10.233 1.00 80.50 215 ASN A C 1
ATOM 1824 O O . ASN A 1 215 ? 8.109 13.518 -10.041 1.00 80.50 215 ASN A O 1
ATOM 1828 N N . ILE A 1 216 ? 7.384 15.451 -10.946 1.00 84.31 216 ILE A N 1
ATOM 1829 C CA . ILE A 1 216 ? 6.156 14.887 -11.530 1.00 84.31 216 ILE A CA 1
ATOM 1830 C C . ILE A 1 216 ? 6.496 13.732 -12.481 1.00 84.31 216 ILE A C 1
ATOM 1832 O O . ILE A 1 216 ? 5.881 12.670 -12.412 1.00 84.31 216 ILE A O 1
ATOM 1836 N N . PHE A 1 217 ? 7.508 13.907 -13.335 1.00 89.50 217 PHE A N 1
ATOM 1837 C CA . PHE A 1 217 ? 7.953 12.859 -14.251 1.00 89.50 217 PHE A CA 1
ATOM 1838 C C . PHE A 1 217 ? 8.469 11.614 -13.515 1.00 89.50 217 PHE A C 1
ATOM 1840 O O . PHE A 1 217 ? 8.145 10.492 -13.900 1.00 89.50 217 PHE A O 1
ATOM 1847 N N . ILE A 1 218 ? 9.273 11.786 -12.463 1.00 83.44 218 ILE A N 1
ATOM 1848 C CA . ILE A 1 218 ? 9.827 10.662 -11.696 1.00 83.44 218 ILE A CA 1
ATOM 1849 C C . ILE A 1 218 ? 8.718 9.921 -10.940 1.00 83.44 218 ILE A C 1
ATOM 1851 O O . ILE A 1 218 ? 8.718 8.688 -10.927 1.00 83.44 218 ILE A O 1
ATOM 1855 N N . GLU A 1 219 ? 7.759 10.638 -10.352 1.00 81.44 219 GLU A N 1
ATOM 1856 C CA . GLU A 1 219 ? 6.584 10.038 -9.709 1.00 81.44 219 GLU A CA 1
ATOM 1857 C C . GLU A 1 219 ? 5.738 9.232 -10.705 1.00 81.44 219 GLU A C 1
ATOM 1859 O O . GLU A 1 219 ? 5.389 8.078 -10.423 1.00 81.44 219 GLU A O 1
ATOM 1864 N N . ASP A 1 220 ? 5.472 9.790 -11.890 1.00 85.88 220 ASP A N 1
ATOM 1865 C CA . ASP A 1 220 ? 4.768 9.096 -12.973 1.00 85.88 220 ASP A CA 1
ATOM 1866 C C . ASP A 1 220 ? 5.531 7.842 -13.424 1.00 85.88 220 ASP A C 1
ATOM 1868 O O . ASP A 1 220 ? 4.971 6.744 -13.469 1.00 85.88 220 ASP A O 1
ATOM 1872 N N . PHE A 1 221 ? 6.841 7.964 -13.654 1.00 89.56 221 PHE A N 1
ATOM 1873 C CA . PHE A 1 221 ? 7.707 6.848 -14.025 1.00 89.56 221 PHE A CA 1
ATOM 1874 C C . PHE A 1 221 ? 7.677 5.719 -12.982 1.00 89.56 221 PHE A C 1
ATOM 1876 O O . PHE A 1 221 ? 7.556 4.536 -13.327 1.00 89.56 221 PHE A O 1
ATOM 1883 N N . PHE A 1 222 ? 7.758 6.053 -11.692 1.00 85.06 222 PHE A N 1
ATOM 1884 C CA . PHE A 1 222 ? 7.665 5.057 -10.626 1.00 85.06 222 PHE A CA 1
ATOM 1885 C C . PHE A 1 222 ? 6.317 4.352 -10.612 1.00 85.06 222 PHE A C 1
ATOM 1887 O O . PHE A 1 222 ? 6.270 3.120 -10.511 1.00 85.06 222 PHE A O 1
ATOM 1894 N N . THR A 1 223 ? 5.246 5.132 -10.707 1.00 81.81 223 THR A N 1
ATOM 1895 C CA . THR A 1 223 ? 3.870 4.658 -10.564 1.00 81.81 223 THR A CA 1
ATOM 1896 C C . THR A 1 223 ? 3.445 3.810 -11.754 1.00 81.81 223 THR A C 1
ATOM 1898 O O . THR A 1 223 ? 2.860 2.744 -11.568 1.00 81.81 223 THR A O 1
ATOM 1901 N N . ASN A 1 224 ? 3.793 4.239 -12.967 1.00 88.38 224 ASN A N 1
ATOM 1902 C CA . ASN A 1 224 ? 3.255 3.684 -14.206 1.00 88.38 224 ASN A CA 1
ATOM 1903 C C . ASN A 1 224 ? 4.227 2.772 -14.964 1.00 88.38 224 ASN A C 1
ATOM 1905 O O . ASN A 1 224 ? 3.791 2.051 -15.863 1.00 88.38 224 ASN A O 1
ATOM 1909 N N . ILE A 1 225 ? 5.519 2.762 -14.611 1.00 91.12 225 ILE A N 1
ATOM 1910 C CA . ILE A 1 225 ? 6.527 1.913 -15.267 1.00 91.12 225 ILE A CA 1
ATOM 1911 C C . ILE A 1 225 ? 7.239 1.015 -14.257 1.00 91.12 225 ILE A C 1
ATOM 1913 O O . ILE A 1 225 ? 7.089 -0.209 -14.304 1.00 91.12 225 ILE A O 1
ATOM 1917 N N . LYS A 1 226 ? 8.005 1.589 -13.321 1.00 89.12 226 LYS A N 1
ATOM 1918 C CA . LYS A 1 226 ? 8.914 0.796 -12.475 1.00 89.12 226 LYS A CA 1
ATOM 1919 C C . LYS A 1 226 ? 8.177 -0.127 -11.500 1.00 89.12 226 LYS A C 1
ATOM 1921 O O . LYS A 1 226 ? 8.524 -1.306 -11.403 1.00 89.12 226 LYS A O 1
ATOM 1926 N N . SER A 1 227 ? 7.171 0.380 -10.785 1.00 86.44 227 SER A N 1
ATOM 1927 C CA . SER A 1 227 ? 6.382 -0.422 -9.837 1.00 86.44 227 SER A CA 1
ATOM 1928 C C . SER A 1 227 ? 5.580 -1.533 -10.541 1.00 86.44 227 SER A C 1
ATOM 1930 O O . SER A 1 227 ? 5.727 -2.696 -10.145 1.00 86.44 227 SER A O 1
ATOM 1932 N N . PRO A 1 228 ? 4.841 -1.257 -11.638 1.00 89.31 228 PRO A N 1
ATOM 1933 C CA . PRO A 1 228 ? 4.167 -2.292 -12.421 1.00 89.31 228 PRO A CA 1
ATOM 1934 C C . PRO A 1 228 ? 5.109 -3.382 -12.946 1.00 89.31 228 PRO A C 1
ATOM 1936 O O . PRO A 1 228 ? 4.811 -4.565 -12.782 1.00 89.31 228 PRO A O 1
ATOM 1939 N N . ILE A 1 229 ? 6.282 -3.020 -13.487 1.00 92.00 229 ILE A N 1
ATOM 1940 C CA . ILE A 1 229 ? 7.300 -3.994 -13.931 1.00 92.00 229 ILE A CA 1
ATOM 1941 C C . ILE A 1 229 ? 7.695 -4.938 -12.798 1.00 92.00 229 ILE A C 1
ATOM 1943 O O . ILE A 1 229 ? 7.714 -6.151 -12.991 1.00 92.00 229 ILE A O 1
ATOM 1947 N N . LYS A 1 230 ? 7.992 -4.407 -11.605 1.00 89.88 230 LYS A N 1
ATOM 1948 C CA . LYS A 1 230 ? 8.392 -5.237 -10.459 1.00 89.88 230 LYS A CA 1
ATOM 1949 C C . LYS A 1 230 ? 7.286 -6.213 -10.067 1.00 89.88 230 LYS A C 1
ATOM 1951 O O . LYS A 1 230 ? 7.573 -7.394 -9.885 1.00 89.88 230 LYS A O 1
ATOM 1956 N N . LYS A 1 231 ? 6.036 -5.742 -9.991 1.00 87.56 231 LYS A N 1
ATOM 1957 C CA . LYS A 1 231 ? 4.869 -6.594 -9.704 1.00 87.56 231 LYS A CA 1
ATOM 1958 C C . LYS A 1 231 ? 4.737 -7.723 -10.735 1.00 87.56 231 LYS A C 1
ATOM 1960 O O . LYS A 1 231 ? 4.603 -8.884 -10.355 1.00 87.56 231 LYS A O 1
ATOM 1965 N N . MET A 1 232 ? 4.845 -7.406 -12.027 1.00 90.50 232 MET A N 1
ATOM 1966 C CA . MET A 1 232 ? 4.726 -8.400 -13.101 1.00 90.50 232 MET A CA 1
ATOM 1967 C C . MET A 1 232 ? 5.878 -9.409 -13.109 1.00 90.50 232 MET A C 1
ATOM 1969 O O . MET A 1 232 ? 5.650 -10.595 -13.336 1.00 90.50 232 MET A O 1
ATOM 1973 N N . LEU A 1 233 ? 7.107 -8.980 -12.809 1.00 90.88 233 LEU A N 1
ATOM 1974 C CA . LEU A 1 233 ? 8.249 -9.891 -12.708 1.00 90.88 233 LEU A CA 1
ATOM 1975 C C . LEU A 1 233 ? 8.092 -10.880 -11.552 1.00 90.88 233 LEU A C 1
ATOM 1977 O O . LEU A 1 233 ? 8.365 -12.060 -11.742 1.00 90.88 233 LEU A O 1
ATOM 1981 N N . LEU A 1 234 ? 7.608 -10.433 -10.390 1.00 87.19 234 LEU A N 1
ATOM 1982 C CA . LEU A 1 234 ? 7.286 -11.335 -9.278 1.00 87.19 234 LEU A CA 1
ATOM 1983 C C . LEU A 1 234 ? 6.182 -12.325 -9.676 1.00 87.19 234 LEU A C 1
ATOM 1985 O O . LEU A 1 234 ? 6.340 -13.528 -9.480 1.00 87.19 234 LEU A O 1
ATOM 1989 N N . SER A 1 235 ? 5.110 -11.845 -10.315 1.00 83.88 235 SER A N 1
ATOM 1990 C CA . SER A 1 235 ? 4.028 -12.704 -10.819 1.00 83.88 235 SER A CA 1
ATOM 1991 C C . SER A 1 235 ? 4.538 -13.764 -11.806 1.00 83.88 235 SER A C 1
ATOM 1993 O O . SER A 1 235 ? 4.188 -14.941 -11.703 1.00 83.88 235 SER A O 1
ATOM 1995 N N . ARG A 1 236 ? 5.456 -13.381 -12.701 1.00 86.75 236 ARG A N 1
ATOM 1996 C CA . ARG A 1 236 ? 6.123 -14.300 -13.631 1.00 86.75 236 ARG A CA 1
ATOM 1997 C C . ARG A 1 236 ? 6.940 -15.370 -12.901 1.00 86.75 236 ARG A C 1
ATOM 1999 O O . ARG A 1 236 ? 6.860 -16.534 -13.279 1.00 86.75 236 ARG A O 1
ATOM 2006 N N . GLN A 1 237 ? 7.704 -15.004 -11.865 1.00 83.25 237 GLN A N 1
ATOM 2007 C CA . GLN A 1 237 ? 8.451 -15.979 -11.053 1.00 83.25 237 GLN A CA 1
ATOM 2008 C C . GLN A 1 237 ? 7.506 -16.968 -10.354 1.00 83.25 237 GLN A C 1
ATOM 2010 O O . GLN A 1 237 ? 7.761 -18.171 -10.375 1.00 83.25 237 GLN A O 1
ATOM 2015 N N . ARG A 1 238 ? 6.375 -16.485 -9.815 1.00 79.56 238 ARG A N 1
ATOM 2016 C CA . ARG A 1 238 ? 5.312 -17.345 -9.267 1.00 79.56 238 ARG A CA 1
ATOM 2017 C C . ARG A 1 238 ? 4.841 -18.365 -10.296 1.00 79.56 238 ARG A C 1
ATOM 2019 O O . ARG A 1 238 ? 4.832 -19.545 -9.988 1.00 79.56 238 ARG A O 1
ATOM 2026 N N . MET A 1 239 ? 4.503 -17.935 -11.508 1.00 77.88 239 MET A N 1
ATOM 2027 C CA . MET A 1 239 ? 3.988 -18.835 -12.547 1.00 77.88 239 MET A CA 1
ATOM 2028 C C . MET A 1 239 ? 5.018 -19.862 -13.026 1.00 77.88 239 MET A C 1
ATOM 2030 O O . MET A 1 239 ? 4.639 -20.977 -13.360 1.00 77.88 239 MET A O 1
ATOM 2034 N N . LEU A 1 240 ? 6.308 -19.509 -13.058 1.00 76.00 240 LEU A N 1
ATOM 2035 C CA . LEU A 1 240 ? 7.368 -20.444 -13.451 1.00 76.00 240 LEU A CA 1
ATOM 2036 C C . LEU A 1 240 ? 7.556 -21.574 -12.441 1.00 76.00 240 LEU A C 1
ATOM 2038 O O . LEU A 1 240 ? 7.780 -22.714 -12.835 1.00 76.00 240 LEU A O 1
ATOM 2042 N N . PHE A 1 241 ? 7.505 -21.250 -11.149 1.00 71.81 241 PHE A N 1
ATOM 2043 C CA . PHE A 1 241 ? 7.861 -22.196 -10.092 1.00 71.81 241 PHE A CA 1
ATOM 2044 C C . PHE A 1 241 ? 6.663 -22.769 -9.339 1.00 71.81 241 PHE A C 1
ATOM 2046 O O . PHE A 1 241 ? 6.826 -23.782 -8.674 1.00 71.81 241 PHE A O 1
ATOM 2053 N N . ASN A 1 242 ? 5.487 -22.152 -9.440 1.00 69.88 242 ASN A N 1
ATOM 2054 C CA . ASN A 1 242 ? 4.222 -22.583 -8.844 1.00 69.88 242 ASN A CA 1
ATOM 2055 C C . ASN A 1 242 ? 3.051 -22.223 -9.790 1.00 69.88 242 ASN A C 1
ATOM 2057 O O . ASN A 1 242 ? 2.255 -21.337 -9.468 1.00 69.88 242 ASN A O 1
ATOM 2061 N N . PRO A 1 243 ? 2.953 -22.859 -10.974 1.00 70.12 243 PRO A N 1
ATOM 2062 C CA . PRO A 1 243 ? 1.950 -22.522 -11.993 1.00 70.12 243 PRO A CA 1
ATOM 2063 C C . PRO A 1 243 ? 0.506 -22.715 -11.514 1.00 70.12 243 PRO A C 1
ATOM 2065 O O . PRO A 1 243 ? -0.371 -21.949 -11.907 1.00 70.12 243 PRO A O 1
ATOM 2068 N N . ASP A 1 244 ? 0.278 -23.681 -10.622 1.00 65.81 244 ASP A N 1
ATOM 2069 C CA . ASP A 1 244 ? -1.051 -24.013 -10.097 1.00 65.81 244 ASP A CA 1
ATOM 2070 C C . ASP A 1 244 ? -1.479 -23.108 -8.931 1.00 65.81 244 ASP A C 1
ATOM 2072 O O . ASP A 1 244 ? -2.647 -23.108 -8.534 1.00 65.81 244 ASP A O 1
ATOM 2076 N N . LEU A 1 245 ? -0.547 -22.320 -8.372 1.00 63.78 245 LEU A N 1
ATOM 2077 C CA . LEU A 1 245 ? -0.845 -21.394 -7.284 1.00 63.78 245 LEU A CA 1
ATOM 2078 C C . LEU A 1 245 ? -1.663 -20.234 -7.838 1.00 63.78 245 LEU A C 1
ATOM 2080 O O . LEU A 1 245 ? -1.112 -19.232 -8.287 1.00 63.78 245 LEU A O 1
ATOM 2084 N N . SER A 1 246 ? -2.977 -20.354 -7.777 1.00 61.06 246 SER A N 1
ATOM 2085 C CA . SER A 1 246 ? -3.946 -19.315 -8.106 1.00 61.06 246 SER A CA 1
ATOM 2086 C C . SER A 1 246 ? -4.370 -18.585 -6.830 1.00 61.06 246 SER A C 1
ATOM 2088 O O . SER A 1 246 ? -4.607 -19.194 -5.789 1.00 61.06 246 SER A O 1
ATOM 2090 N N . PHE A 1 247 ? -4.446 -17.253 -6.886 1.00 63.69 247 PHE A N 1
ATOM 2091 C CA . PHE A 1 247 ? -5.015 -16.475 -5.787 1.00 63.69 247 PHE A CA 1
ATOM 2092 C C . PHE A 1 247 ? -6.529 -16.454 -5.973 1.00 63.69 247 PHE A C 1
ATOM 2094 O O . PHE A 1 247 ? -7.073 -15.568 -6.634 1.00 63.69 247 PHE A O 1
ATOM 2101 N N . HIS A 1 248 ? -7.185 -17.489 -5.454 1.00 67.75 248 HIS A N 1
ATOM 2102 C CA . HIS A 1 248 ? -8.637 -17.552 -5.336 1.00 67.75 248 HIS A CA 1
ATOM 2103 C C . HIS A 1 248 ? -9.090 -17.017 -3.977 1.00 67.75 248 HIS A C 1
ATOM 2105 O O . HIS A 1 248 ? -8.331 -17.033 -3.006 1.00 67.75 248 HIS A O 1
ATOM 2111 N N . ASP A 1 249 ? -10.352 -16.599 -3.894 1.00 71.75 249 ASP A N 1
ATOM 2112 C CA . ASP A 1 249 ? -10.965 -16.122 -2.650 1.00 71.75 249 ASP A CA 1
ATOM 2113 C C . ASP A 1 249 ? -10.834 -17.155 -1.517 1.00 71.75 249 ASP A C 1
ATOM 2115 O O . ASP A 1 249 ? -10.624 -16.784 -0.365 1.00 71.75 249 ASP A O 1
ATOM 2119 N N . SER A 1 250 ? -10.858 -18.454 -1.846 1.00 75.50 250 SER A N 1
ATOM 2120 C CA . SER A 1 250 ? -10.616 -19.553 -0.902 1.00 75.50 250 SER A CA 1
ATOM 2121 C C . SER A 1 250 ? -9.274 -19.434 -0.176 1.00 75.50 250 SER A C 1
ATOM 2123 O O . SER A 1 250 ? -9.226 -19.589 1.041 1.00 75.50 250 SER A O 1
ATOM 2125 N N . VAL A 1 251 ? -8.205 -19.065 -0.887 1.00 72.12 251 VAL A N 1
ATOM 2126 C CA . VAL A 1 251 ? -6.872 -18.862 -0.302 1.00 72.12 251 VAL A CA 1
ATOM 2127 C C . VAL A 1 251 ? -6.905 -17.697 0.686 1.00 72.12 251 VAL A C 1
ATOM 2129 O O . VAL A 1 251 ? -6.382 -17.800 1.790 1.00 72.12 251 VAL A O 1
ATOM 2132 N N . LEU A 1 252 ? -7.558 -16.588 0.332 1.00 76.69 252 LEU A N 1
ATOM 2133 C CA . LEU A 1 252 ? -7.667 -15.424 1.219 1.00 76.69 252 LEU A CA 1
ATOM 2134 C C . LEU A 1 252 ? -8.475 -15.748 2.484 1.00 76.69 252 LEU A C 1
ATOM 2136 O O . LEU A 1 252 ? -8.090 -15.333 3.581 1.00 76.69 252 LEU A O 1
ATOM 2140 N N . LEU A 1 253 ? -9.547 -16.531 2.350 1.00 79.56 253 LEU A N 1
ATOM 2141 C CA . LEU A 1 253 ? -10.339 -17.025 3.478 1.00 79.56 253 LEU A CA 1
ATOM 2142 C C . LEU A 1 253 ? -9.509 -17.925 4.409 1.00 79.56 253 LEU A C 1
ATOM 2144 O O . LEU A 1 253 ? -9.540 -17.744 5.630 1.00 79.56 253 LEU A O 1
ATOM 2148 N N . GLU A 1 254 ? -8.720 -18.848 3.854 1.00 72.31 254 GLU A N 1
ATOM 2149 C CA . GLU A 1 254 ? -7.820 -19.719 4.625 1.00 72.31 254 GLU A CA 1
ATOM 2150 C C . GLU A 1 254 ? -6.775 -18.907 5.406 1.00 72.31 254 GLU A C 1
ATOM 2152 O O . GLU A 1 254 ? -6.597 -19.115 6.616 1.00 72.31 254 GLU A O 1
ATOM 2157 N N . LEU A 1 255 ? -6.194 -17.889 4.756 1.00 71.69 255 LEU A N 1
ATOM 2158 C CA . LEU A 1 255 ? -5.270 -16.917 5.357 1.00 71.69 255 LEU A CA 1
ATOM 2159 C C . LEU A 1 255 ? -5.935 -16.016 6.420 1.00 71.69 255 LEU A C 1
ATOM 2161 O O . LEU A 1 255 ? -5.247 -15.263 7.109 1.00 71.69 255 LEU A O 1
ATOM 2165 N N . GLY A 1 256 ? -7.257 -16.101 6.604 1.00 74.12 256 GLY A N 1
ATOM 2166 C CA . GLY A 1 256 ? -8.000 -15.381 7.640 1.00 74.12 256 GLY A CA 1
ATOM 2167 C C . GLY A 1 256 ? -8.502 -14.001 7.227 1.00 74.12 256 GLY A C 1
ATOM 2168 O O . GLY A 1 256 ? -8.930 -13.236 8.098 1.00 74.12 256 GLY A O 1
ATOM 2169 N N . PHE A 1 257 ? -8.473 -13.680 5.933 1.00 80.69 257 PHE A N 1
ATOM 2170 C CA . PHE A 1 257 ? -9.147 -12.503 5.403 1.00 80.69 257 PHE A CA 1
ATOM 2171 C C . PHE A 1 257 ? -10.653 -12.761 5.301 1.00 80.69 257 PHE A C 1
ATOM 2173 O O . PHE A 1 257 ? -11.117 -13.896 5.228 1.00 80.69 257 PHE A O 1
ATOM 2180 N N . SER A 1 258 ? -11.427 -11.683 5.281 1.00 84.94 258 SER A N 1
ATOM 2181 C CA . SER A 1 258 ? -12.876 -11.721 5.061 1.00 84.94 258 SER A CA 1
ATOM 2182 C C . SER A 1 258 ? -13.249 -10.928 3.806 1.00 84.94 258 SER A C 1
ATOM 2184 O O . SER A 1 258 ? -12.556 -9.964 3.477 1.00 84.94 258 SER A O 1
ATOM 2186 N N . PRO A 1 259 ? -14.315 -11.294 3.079 1.00 88.38 259 PRO A N 1
ATOM 2187 C CA . PRO A 1 259 ? -14.738 -10.516 1.925 1.00 88.38 259 PRO A CA 1
ATOM 2188 C C . PRO 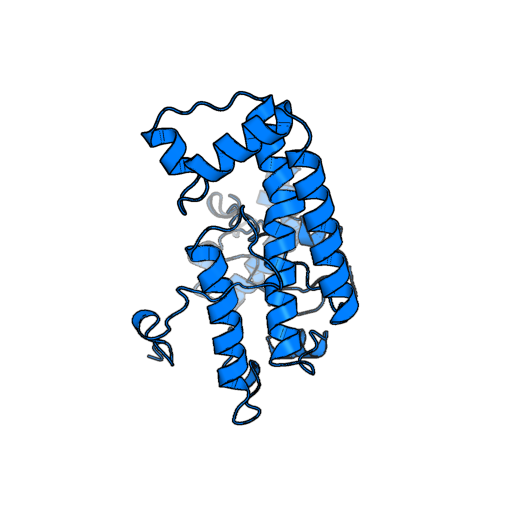A 1 259 ? -15.232 -9.135 2.367 1.00 88.38 259 PRO A C 1
ATOM 2190 O O . PRO A 1 259 ? -15.839 -8.961 3.432 1.00 88.38 259 PRO A O 1
ATOM 2193 N N . CYS A 1 260 ? -14.968 -8.121 1.549 1.00 88.00 260 CYS A N 1
ATOM 2194 C CA . CYS A 1 260 ? -15.560 -6.811 1.751 1.00 88.00 260 CYS A CA 1
ATOM 2195 C C . CYS A 1 260 ? -17.069 -6.865 1.498 1.00 88.00 260 CYS A C 1
ATOM 2197 O O . CYS A 1 260 ? -17.486 -7.129 0.380 1.00 88.00 260 CYS A O 1
ATOM 2199 N N . SER A 1 261 ? -17.864 -6.494 2.503 1.00 87.12 261 SER A N 1
ATOM 2200 C CA . SER A 1 261 ? -19.336 -6.502 2.477 1.00 87.12 261 SER A CA 1
ATOM 2201 C C . SER A 1 261 ? -19.987 -5.544 1.473 1.00 87.12 261 SER A C 1
ATOM 2203 O O . SER A 1 261 ? -21.206 -5.483 1.392 1.00 87.12 261 SER A O 1
ATOM 2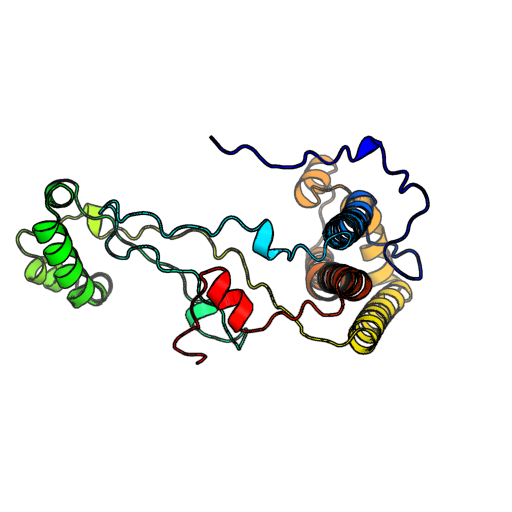205 N N . LYS A 1 262 ? -19.196 -4.695 0.805 1.00 87.62 262 LYS A N 1
ATOM 2206 C CA . LYS A 1 262 ? -19.664 -3.844 -0.299 1.00 87.62 262 LYS A CA 1
ATOM 2207 C C . LYS A 1 262 ? -19.281 -4.417 -1.664 1.00 87.62 262 LYS A C 1
ATOM 2209 O O . LYS A 1 262 ? -19.923 -4.096 -2.656 1.00 87.62 262 LYS A O 1
ATOM 2214 N N . CYS A 1 263 ? -18.208 -5.203 -1.728 1.00 85.38 263 CYS A N 1
ATOM 2215 C CA . CYS A 1 263 ? -17.762 -5.830 -2.969 1.00 85.38 263 CYS A CA 1
ATOM 2216 C C . CYS A 1 263 ? -18.459 -7.172 -3.223 1.00 85.38 263 CYS A C 1
ATOM 2218 O O . CYS A 1 263 ? -18.621 -7.534 -4.380 1.00 85.38 263 CYS A O 1
ATOM 2220 N N . PHE A 1 264 ? -18.834 -7.877 -2.156 1.00 84.31 264 PHE A N 1
ATOM 2221 C CA . PHE A 1 264 ? -19.478 -9.188 -2.140 1.00 84.31 264 PHE A CA 1
ATOM 2222 C C . PHE A 1 264 ? -20.669 -9.137 -1.183 1.00 84.31 264 PHE A C 1
ATOM 2224 O O . PHE A 1 264 ? -21.677 -9.811 -1.478 1.00 84.31 264 PHE A O 1
#

Organism: NCBI:txid3048010

pLDDT: mean 76.5, std 16.87, range [24.73, 95.88]

Radius of gyration: 24.6 Å; chains: 1; bounding box: 53×52×62 Å